Protein AF-A0A925NH47-F1 (afdb_monomer)

Mean predicted aligned error: 13.3 Å

Nearest PDB structures (foldseek):
  8csu-assembly1_7  TM=3.214E-01  e=3.464E+00  Homo sapiens

Structure (mmCIF, N/CA/C/O backbone):
data_AF-A0A925NH47-F1
#
_entry.id   AF-A0A925NH47-F1
#
loop_
_atom_site.group_PDB
_atom_site.id
_atom_site.type_symbol
_atom_site.label_atom_id
_atom_site.label_alt_id
_atom_site.label_comp_id
_atom_site.label_asym_id
_atom_site.label_entity_id
_atom_site.label_seq_id
_atom_site.pdbx_PDB_ins_code
_atom_site.Cartn_x
_atom_site.Cartn_y
_atom_site.Cartn_z
_atom_site.occupancy
_atom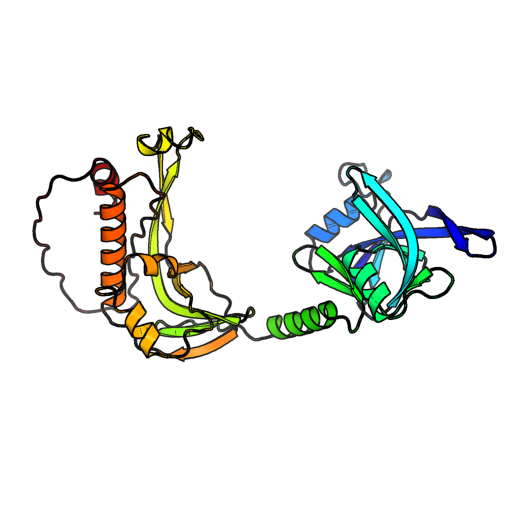_site.B_iso_or_equiv
_atom_site.auth_seq_id
_atom_site.auth_comp_id
_atom_site.auth_asym_id
_atom_site.auth_atom_id
_atom_site.pdbx_PDB_model_num
ATOM 1 N N . MET A 1 1 ? 0.292 -5.246 16.231 1.00 94.31 1 MET A N 1
ATOM 2 C CA . MET A 1 1 ? -0.019 -3.811 16.043 1.00 94.31 1 MET A CA 1
ATOM 3 C C . MET A 1 1 ? 0.341 -3.075 17.320 1.00 94.31 1 MET A C 1
ATOM 5 O O . MET A 1 1 ? 0.246 -3.682 18.380 1.00 94.31 1 MET A O 1
ATOM 9 N N . ILE A 1 2 ? 0.745 -1.808 17.240 1.00 97.00 2 ILE A N 1
ATOM 10 C CA . ILE A 1 2 ? 0.903 -0.953 18.428 1.00 97.00 2 ILE A CA 1
ATOM 11 C C . ILE A 1 2 ? -0.216 0.082 18.415 1.00 97.00 2 ILE A C 1
ATOM 13 O O . ILE A 1 2 ? -0.461 0.720 17.392 1.00 97.00 2 ILE A O 1
ATOM 17 N N . TYR A 1 3 ? -0.911 0.220 19.536 1.00 97.62 3 TYR A N 1
ATOM 18 C CA . TYR A 1 3 ? -1.895 1.267 19.778 1.00 97.62 3 TYR A CA 1
ATOM 19 C C . TYR A 1 3 ? -1.251 2.345 20.620 1.00 97.62 3 TYR A C 1
ATOM 21 O O . TYR A 1 3 ? -0.828 2.078 21.744 1.00 97.62 3 TYR A O 1
ATOM 29 N N . VAL A 1 4 ? -1.181 3.551 20.069 1.00 97.44 4 VAL A N 1
ATOM 30 C CA . VAL A 1 4 ? -0.749 4.734 20.805 1.00 97.44 4 VAL A CA 1
ATOM 31 C C . VAL A 1 4 ? -2.001 5.465 21.272 1.00 97.44 4 VAL A C 1
ATOM 33 O O . VAL A 1 4 ? -2.784 5.941 20.450 1.00 97.44 4 VAL A O 1
ATOM 36 N N . LEU A 1 5 ? -2.216 5.502 22.584 1.00 96.69 5 LEU A N 1
ATOM 37 C CA . LEU A 1 5 ? -3.403 6.082 23.202 1.00 96.69 5 LEU A CA 1
ATOM 38 C C . LEU A 1 5 ? -3.116 7.496 23.702 1.00 96.69 5 LEU A C 1
ATOM 40 O O . LEU A 1 5 ? -2.148 7.721 24.432 1.00 96.69 5 LEU A O 1
ATOM 44 N N . ASN A 1 6 ? -3.998 8.428 23.353 1.00 94.69 6 ASN A N 1
ATOM 45 C CA . ASN A 1 6 ? -4.061 9.742 23.983 1.00 94.69 6 ASN A CA 1
ATOM 46 C C . ASN A 1 6 ? -4.756 9.641 25.357 1.00 94.69 6 ASN A C 1
ATOM 48 O O . ASN A 1 6 ? -5.355 8.619 25.706 1.00 94.69 6 ASN A O 1
ATOM 52 N N . VAL A 1 7 ? -4.691 10.724 26.129 1.00 91.81 7 VAL A N 1
ATOM 53 C CA . VAL A 1 7 ? -5.413 10.906 27.389 1.00 91.81 7 VAL A CA 1
ATOM 54 C C . VAL A 1 7 ? -6.902 10.631 27.183 1.00 91.81 7 VAL A C 1
ATOM 56 O O . VAL A 1 7 ? -7.494 11.064 26.188 1.00 91.81 7 VAL A O 1
ATOM 59 N N . ALA A 1 8 ? -7.486 9.910 28.140 1.00 94.12 8 ALA A N 1
ATOM 60 C CA . ALA A 1 8 ? -8.903 9.586 28.148 1.00 94.12 8 ALA A CA 1
ATOM 61 C C . ALA A 1 8 ? -9.762 10.856 28.107 1.00 94.12 8 ALA A C 1
ATOM 63 O O . ALA A 1 8 ? -9.415 11.876 28.709 1.00 94.12 8 ALA A O 1
ATOM 64 N N . ARG A 1 9 ? -10.895 10.794 27.412 1.00 93.69 9 ARG A N 1
ATOM 65 C CA . ARG A 1 9 ? -11.861 11.895 27.330 1.00 93.69 9 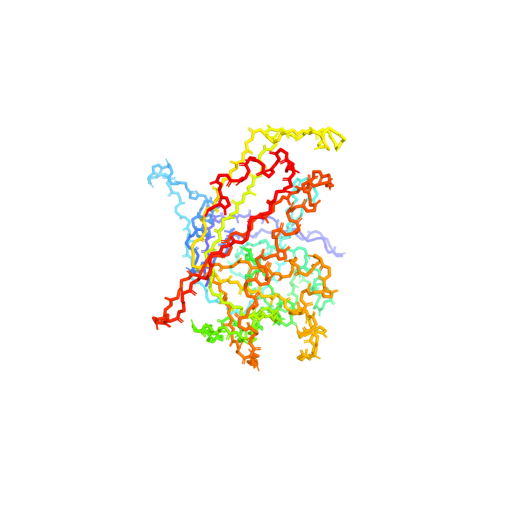ARG A CA 1
ATOM 66 C C . ARG A 1 9 ? -13.264 11.351 27.494 1.00 93.69 9 ARG A C 1
ATOM 68 O O . ARG A 1 9 ? -13.527 10.230 27.082 1.00 93.69 9 ARG A O 1
ATOM 75 N N . THR A 1 10 ? -14.158 12.161 28.038 1.00 94.00 10 THR A N 1
ATOM 76 C CA . THR A 1 10 ? -15.589 11.864 28.004 1.00 94.00 10 THR A CA 1
ATOM 77 C C . THR A 1 10 ? -16.193 12.541 26.785 1.00 94.00 10 THR A C 1
ATOM 79 O O . THR A 1 10 ? -15.938 13.725 26.554 1.00 94.00 10 THR A O 1
ATOM 82 N N . ILE A 1 11 ? -16.962 11.796 26.000 1.00 91.12 11 ILE A N 1
ATOM 83 C CA . ILE A 1 11 ? -17.749 12.332 24.889 1.00 91.12 11 ILE A CA 1
ATOM 84 C C . ILE A 1 11 ? -19.230 12.064 25.119 1.00 91.12 11 ILE A C 1
ATOM 86 O O . ILE A 1 11 ? -19.596 11.085 25.770 1.00 91.12 11 ILE A O 1
ATOM 90 N N . ASN A 1 12 ? -20.059 12.925 24.536 1.00 89.25 12 ASN A N 1
ATOM 91 C CA . ASN A 1 12 ? -21.479 12.667 24.376 1.00 89.25 12 ASN A CA 1
ATOM 92 C C . ASN A 1 12 ? -21.668 11.949 23.046 1.00 89.25 12 ASN A C 1
ATOM 94 O O . ASN A 1 12 ? -21.345 12.499 21.990 1.00 89.25 12 ASN A O 1
ATOM 98 N N . VAL A 1 13 ? -22.157 10.717 23.106 1.00 84.75 13 VAL A N 1
ATOM 99 C CA . VAL A 1 13 ? -22.612 9.989 21.928 1.00 84.75 13 VAL A CA 1
ATOM 100 C C . VAL A 1 13 ? -24.111 10.205 21.827 1.00 84.75 13 VAL A C 1
ATOM 102 O O . VAL A 1 13 ? -24.857 9.836 22.734 1.00 84.75 13 VAL A O 1
ATOM 105 N N . GLU A 1 14 ? -24.526 10.832 20.734 1.00 80.75 14 GLU A N 1
ATOM 106 C CA . GLU A 1 14 ? -25.922 11.142 20.451 1.00 80.75 14 GLU A CA 1
ATOM 107 C C . GLU A 1 14 ? -26.416 10.239 19.323 1.00 80.75 14 GLU A C 1
ATOM 109 O O . GLU A 1 14 ? -25.796 10.155 18.259 1.00 80.75 14 GLU A O 1
ATOM 114 N N . TRP A 1 15 ? -27.531 9.557 19.572 1.00 72.19 15 TRP A N 1
ATOM 115 C CA . TRP A 1 15 ? -28.241 8.764 18.578 1.00 72.19 15 TRP A CA 1
ATOM 116 C C . TRP A 1 15 ? -29.654 9.299 18.435 1.00 72.19 15 TRP A C 1
ATOM 118 O O . TRP A 1 15 ? -30.432 9.237 19.383 1.00 72.19 15 TRP A O 1
ATOM 128 N N . GLU A 1 16 ? -29.973 9.804 17.247 1.00 64.38 16 GLU A N 1
ATOM 129 C CA . GLU A 1 16 ? -31.357 10.020 16.840 1.00 64.38 16 GLU A CA 1
ATOM 130 C C . GLU A 1 16 ? -31.922 8.670 16.397 1.00 64.38 16 GLU A C 1
ATOM 132 O O . GLU A 1 16 ? -31.577 8.155 15.328 1.00 64.38 16 GLU A O 1
ATOM 137 N N . ASP A 1 17 ? -32.750 8.063 17.242 1.00 64.06 17 ASP A N 1
ATOM 138 C CA . ASP A 1 17 ? -33.588 6.939 16.846 1.00 64.06 17 ASP A CA 1
ATOM 139 C C . ASP A 1 17 ? -35.055 7.379 16.707 1.00 64.06 17 ASP A C 1
ATOM 141 O O . ASP A 1 17 ? -35.403 8.548 16.867 1.00 64.06 17 ASP A O 1
ATOM 145 N N . LEU A 1 18 ? -35.930 6.443 16.328 1.00 52.78 18 LEU A N 1
ATOM 146 C CA . LEU A 1 18 ? -37.359 6.725 16.147 1.00 52.78 18 LEU A CA 1
ATOM 147 C C . LEU A 1 18 ? -38.071 7.104 17.463 1.00 52.78 18 LEU A C 1
ATOM 149 O O . LEU A 1 18 ? -39.209 7.566 17.409 1.00 52.78 18 LEU A O 1
ATOM 153 N N . GLU A 1 19 ? -37.437 6.893 18.620 1.00 61.53 19 GLU A N 1
ATOM 154 C CA . GLU A 1 19 ? -38.017 7.064 19.957 1.00 61.53 19 GLU A CA 1
ATOM 155 C C . GLU A 1 19 ? -37.444 8.286 20.706 1.00 61.53 19 GLU A C 1
ATOM 157 O O . GLU A 1 19 ? -38.036 8.724 21.695 1.00 61.53 19 GLU A O 1
ATOM 162 N N . GLY A 1 20 ? -36.351 8.892 20.226 1.00 65.06 20 GLY A N 1
ATOM 163 C CA . GLY A 1 20 ? -35.810 10.151 20.737 1.00 65.06 20 GLY A CA 1
ATOM 164 C C . GLY A 1 20 ? -34.308 10.326 20.499 1.00 65.06 20 GLY A C 1
ATOM 165 O O . GLY A 1 20 ? -33.688 9.623 19.707 1.00 65.06 20 GLY A O 1
ATOM 166 N N . ILE A 1 21 ? -33.714 11.298 21.200 1.00 70.69 21 ILE A N 1
ATOM 167 C CA . ILE A 1 21 ? -32.258 11.496 21.231 1.00 70.69 21 ILE A CA 1
ATOM 168 C C . ILE A 1 21 ? -31.715 10.808 22.480 1.00 70.69 21 ILE A C 1
ATOM 170 O O . ILE A 1 21 ? -31.882 11.309 23.596 1.00 70.69 21 ILE A O 1
ATOM 174 N N . ALA A 1 22 ? -31.055 9.665 22.306 1.00 69.25 22 ALA A N 1
ATOM 175 C CA . ALA A 1 22 ? -30.305 9.037 23.384 1.00 69.25 22 ALA A CA 1
ATOM 176 C C . ALA A 1 22 ? -28.931 9.711 23.496 1.00 69.25 22 ALA A C 1
ATOM 178 O O . ALA A 1 22 ? -28.122 9.622 22.573 1.00 69.25 22 ALA A O 1
ATOM 179 N N . VAL A 1 23 ? -28.668 10.374 24.628 1.00 77.75 23 VAL A N 1
ATOM 180 C CA . VAL A 1 23 ? -27.360 10.968 24.947 1.00 77.75 23 VAL A CA 1
ATOM 181 C C . VAL A 1 23 ? -26.651 10.081 25.963 1.00 77.75 23 VAL A C 1
ATOM 183 O O . VAL A 1 23 ? -27.106 9.938 27.100 1.00 77.75 23 VAL A O 1
ATOM 186 N N . MET A 1 24 ? -25.528 9.486 25.568 1.00 82.81 24 MET A N 1
ATOM 187 C CA . MET A 1 24 ? -24.700 8.655 26.443 1.00 82.81 24 MET A CA 1
ATOM 188 C C . MET A 1 24 ? -23.343 9.317 26.679 1.00 82.81 24 MET A C 1
ATOM 190 O O . MET A 1 24 ? -22.664 9.710 25.734 1.00 82.81 24 MET A O 1
ATOM 194 N N . ASN A 1 25 ? -22.947 9.427 27.950 1.00 90.38 25 ASN A N 1
ATOM 195 C CA . ASN A 1 25 ? -21.595 9.834 28.324 1.00 90.38 25 ASN A CA 1
ATOM 196 C C . ASN A 1 25 ? -20.680 8.617 28.277 1.00 90.38 25 ASN A C 1
ATOM 198 O O . ASN A 1 25 ? -20.890 7.655 29.019 1.00 90.38 25 ASN A O 1
ATOM 202 N N . GLU A 1 26 ? -19.642 8.679 27.457 1.00 91.75 26 GLU A N 1
ATOM 203 C CA . GLU A 1 26 ? -18.721 7.564 27.287 1.00 91.75 26 GLU A CA 1
ATOM 204 C C . GLU A 1 26 ? -17.275 8.005 27.422 1.00 91.75 26 GLU A C 1
ATOM 206 O O . GLU A 1 26 ? -16.865 9.033 26.879 1.00 91.75 26 GLU A O 1
ATOM 211 N N . VAL A 1 27 ? -16.490 7.203 28.140 1.00 95.31 27 VAL A N 1
ATOM 212 C CA . VAL A 1 27 ? -15.048 7.405 28.250 1.00 95.31 27 VAL A CA 1
ATOM 213 C C . VAL A 1 27 ? -14.377 6.752 27.052 1.00 95.31 27 VAL A C 1
ATOM 215 O O . VAL A 1 27 ? -14.487 5.546 26.839 1.00 95.31 27 VAL A O 1
ATOM 218 N N . ILE A 1 28 ? -13.650 7.558 26.293 1.00 95.38 28 ILE A N 1
ATOM 219 C CA . ILE A 1 28 ? -12.915 7.141 25.109 1.00 95.38 28 ILE A CA 1
ATOM 220 C C . ILE A 1 28 ? -11.414 7.350 25.277 1.00 95.38 28 ILE A C 1
ATOM 222 O O . ILE A 1 28 ? -10.952 8.267 25.960 1.00 95.38 28 ILE A O 1
ATOM 226 N N . PHE A 1 29 ? -10.652 6.540 24.555 1.00 96.44 29 PHE A N 1
ATOM 227 C CA . PHE A 1 29 ? -9.210 6.660 24.404 1.00 96.44 29 PHE A CA 1
ATOM 228 C C . PHE A 1 29 ? -8.905 6.874 22.918 1.00 96.44 29 PHE A C 1
ATOM 230 O O . PHE A 1 29 ? -8.896 5.897 22.160 1.00 96.44 29 PHE A O 1
ATOM 237 N N . PRO A 1 30 ? -8.676 8.126 22.465 1.00 96.31 30 PRO A N 1
ATOM 238 C CA . PRO A 1 30 ? -8.244 8.383 21.095 1.00 96.31 30 PRO A CA 1
ATOM 239 C C . PRO A 1 30 ? -7.016 7.535 20.770 1.00 96.31 30 PRO A C 1
ATOM 241 O O . PRO A 1 30 ? -6.010 7.604 21.479 1.00 96.31 30 PRO A O 1
ATOM 244 N N . CYS A 1 31 ? -7.123 6.704 19.737 1.00 97.06 31 CYS A N 1
ATOM 245 C CA . CYS A 1 31 ? -6.165 5.645 19.471 1.00 97.06 31 CYS A CA 1
ATOM 246 C C . CYS A 1 31 ? -5.600 5.746 18.054 1.00 97.06 31 CYS A C 1
ATOM 248 O O . CYS A 1 31 ? -6.335 5.766 17.066 1.00 97.06 31 CYS A O 1
ATOM 250 N N . PHE A 1 32 ? -4.272 5.722 17.960 1.00 96.50 32 PHE A N 1
ATOM 251 C CA . PHE A 1 32 ? -3.531 5.776 16.704 1.00 96.50 32 PHE A CA 1
ATOM 252 C C . PHE A 1 32 ? -2.842 4.423 16.461 1.00 96.50 32 PHE A C 1
ATOM 254 O O . PHE A 1 32 ? -1.820 4.127 17.088 1.00 96.50 32 PHE A O 1
ATOM 261 N N . PRO A 1 33 ? -3.414 3.556 15.607 1.00 96.75 33 PRO A N 1
ATOM 262 C CA . PRO A 1 33 ? -2.863 2.238 15.326 1.00 96.75 33 PRO A CA 1
ATOM 263 C C . PRO A 1 33 ? -1.685 2.344 14.356 1.00 96.75 33 PRO A C 1
ATOM 265 O O . PRO A 1 33 ? -1.801 2.924 13.275 1.00 96.75 33 PRO A O 1
ATOM 268 N N . VAL A 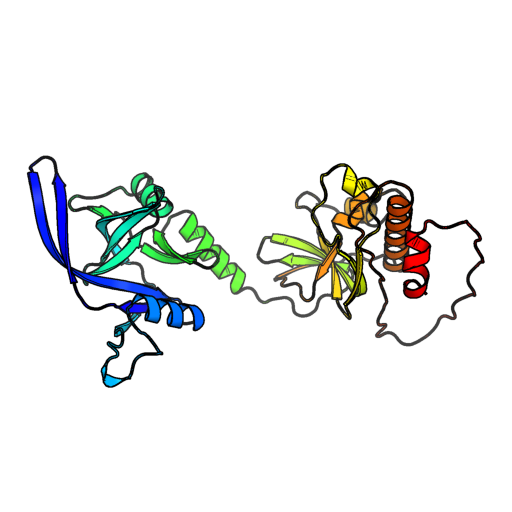1 34 ? -0.564 1.720 14.710 1.00 96.50 34 VAL A N 1
ATOM 269 C CA . VAL A 1 34 ? 0.638 1.671 13.873 1.00 96.50 34 VAL A CA 1
ATOM 270 C C . VAL A 1 34 ? 1.163 0.250 13.705 1.00 96.50 34 VAL A C 1
ATOM 272 O O . VAL A 1 34 ? 0.969 -0.636 14.547 1.00 96.50 34 VAL A O 1
ATOM 275 N N . ASP A 1 35 ? 1.827 0.029 12.575 1.00 93.94 35 ASP A N 1
ATOM 276 C CA . ASP A 1 35 ? 2.552 -1.204 12.303 1.00 93.94 35 ASP A CA 1
ATOM 277 C C . ASP A 1 35 ? 3.811 -1.237 13.177 1.00 93.94 35 ASP A C 1
ATOM 279 O O . ASP A 1 35 ? 4.613 -0.302 13.156 1.00 93.94 35 ASP A O 1
ATOM 283 N N . LYS A 1 36 ? 3.998 -2.329 13.926 1.00 92.81 36 LYS A N 1
ATOM 284 C CA . LYS A 1 36 ? 5.151 -2.521 14.819 1.00 92.81 36 LYS A CA 1
ATOM 285 C C . LYS A 1 36 ? 6.477 -2.483 14.051 1.00 92.81 36 LYS A C 1
ATOM 287 O O . LYS A 1 36 ? 7.495 -2.103 14.616 1.00 92.81 36 LYS A O 1
ATOM 292 N N . ALA A 1 37 ? 6.461 -2.839 12.767 1.00 90.44 37 ALA A N 1
ATOM 293 C CA . ALA A 1 37 ? 7.639 -2.811 11.906 1.00 90.44 37 ALA A CA 1
ATOM 294 C C . ALA A 1 37 ? 7.955 -1.418 11.319 1.00 90.44 37 ALA A C 1
ATOM 296 O O . ALA A 1 37 ? 8.877 -1.305 10.514 1.00 90.44 37 ALA A O 1
ATOM 297 N N . SER A 1 38 ? 7.203 -0.362 11.669 1.00 91.50 38 SER A N 1
ATOM 298 C CA . SER A 1 38 ? 7.376 0.988 11.109 1.00 91.50 38 SER A CA 1
ATOM 299 C C . SER A 1 38 ? 7.671 2.038 12.195 1.00 91.50 38 SER A C 1
ATOM 301 O O . SER A 1 38 ? 6.744 2.683 12.690 1.00 91.50 38 SER A O 1
ATOM 303 N N . PRO A 1 39 ? 8.957 2.261 12.537 1.00 92.44 39 PRO A N 1
ATOM 304 C CA . PRO A 1 39 ? 9.364 3.242 13.548 1.00 92.44 39 PRO A CA 1
ATOM 305 C C . PRO A 1 39 ? 8.903 4.677 13.247 1.00 92.44 39 PRO A C 1
ATOM 307 O O . PRO A 1 39 ? 8.429 5.370 14.138 1.00 92.44 39 PRO A O 1
ATOM 310 N N . GLU A 1 40 ? 8.960 5.101 11.982 1.00 92.00 40 GLU A N 1
ATOM 311 C CA . GLU A 1 40 ? 8.526 6.442 11.549 1.00 92.00 40 GLU A CA 1
ATOM 312 C C . GLU A 1 40 ? 7.025 6.680 11.794 1.00 92.00 40 GLU A C 1
ATOM 314 O O . GLU A 1 40 ? 6.600 7.756 12.226 1.00 92.00 40 GLU A O 1
ATOM 319 N N . SER A 1 41 ? 6.204 5.646 11.565 1.00 92.38 41 SER A N 1
ATOM 320 C CA . SER A 1 41 ? 4.766 5.713 11.847 1.00 92.38 41 SER A CA 1
ATOM 321 C C . SER A 1 41 ? 4.512 5.833 13.348 1.00 92.38 41 SER A C 1
ATOM 323 O O . SER A 1 41 ? 3.608 6.559 13.759 1.00 92.38 41 SER A O 1
ATOM 325 N N . LEU A 1 42 ? 5.314 5.144 14.166 1.00 94.75 42 LEU A N 1
ATOM 326 C CA . LEU A 1 42 ? 5.223 5.209 15.622 1.00 94.75 42 LEU A CA 1
ATOM 327 C C . LEU A 1 42 ? 5.576 6.606 16.151 1.00 94.75 42 LEU A C 1
ATOM 329 O O . LEU A 1 42 ? 4.825 7.128 16.971 1.00 94.75 42 LEU A O 1
ATOM 333 N N . GLU A 1 43 ? 6.646 7.239 15.656 1.00 92.62 43 GLU A N 1
ATOM 334 C CA . GLU A 1 43 ? 6.996 8.623 16.029 1.00 92.62 43 GLU A CA 1
ATOM 335 C C . GLU A 1 43 ? 5.849 9.590 15.700 1.00 92.62 43 GLU A C 1
ATOM 337 O O . GLU A 1 43 ? 5.436 10.392 16.540 1.00 92.62 43 GLU A O 1
ATOM 342 N N . THR A 1 44 ? 5.264 9.453 14.508 1.00 93.25 44 THR A N 1
ATOM 343 C CA . THR A 1 44 ? 4.127 10.280 14.079 1.00 93.25 44 THR A CA 1
ATOM 344 C C . THR A 1 44 ? 2.904 10.085 14.986 1.00 93.25 44 THR A C 1
ATOM 346 O O . THR A 1 44 ? 2.277 11.057 15.411 1.00 93.25 44 THR A O 1
ATOM 349 N N . ALA A 1 45 ? 2.574 8.835 15.324 1.00 94.56 45 ALA A N 1
ATOM 350 C CA . ALA A 1 45 ? 1.446 8.513 16.196 1.00 94.56 45 ALA A CA 1
ATOM 351 C C . ALA A 1 45 ? 1.643 9.005 17.636 1.00 94.56 45 ALA A C 1
ATOM 353 O O . ALA A 1 45 ? 0.683 9.459 18.258 1.00 94.56 45 ALA A O 1
ATOM 354 N N . LEU A 1 46 ? 2.877 8.969 18.152 1.00 94.56 46 LEU A N 1
ATOM 355 C CA . LEU A 1 46 ? 3.223 9.596 19.429 1.00 94.56 46 LEU A CA 1
ATOM 356 C C . LEU A 1 46 ? 2.939 11.100 19.380 1.00 94.56 46 LEU A C 1
ATOM 358 O O . LEU A 1 46 ? 2.267 11.612 20.277 1.00 94.56 46 LEU A O 1
ATOM 362 N N . GLY A 1 47 ? 3.355 11.775 18.304 1.00 91.81 47 GLY A N 1
ATOM 363 C CA . GLY A 1 47 ? 3.047 13.186 18.062 1.00 91.81 47 GLY A CA 1
ATOM 364 C C . GLY A 1 47 ? 1.547 13.492 18.124 1.00 91.81 47 GLY A C 1
ATOM 365 O O . GLY A 1 47 ? 1.116 14.379 18.860 1.00 91.81 47 GLY A O 1
ATOM 366 N N . TRP A 1 48 ? 0.722 12.712 17.419 1.00 91.50 48 TRP A N 1
ATOM 367 C CA . TRP A 1 48 ? -0.741 12.872 17.446 1.00 91.50 48 TRP A CA 1
ATOM 368 C C . TRP A 1 48 ? -1.376 12.572 18.807 1.00 91.50 48 TRP A C 1
ATOM 370 O O . TRP A 1 48 ? -2.395 13.167 19.167 1.00 91.50 48 TRP A O 1
ATOM 380 N N . ALA A 1 49 ? -0.773 11.678 19.588 1.00 92.56 49 ALA A N 1
ATOM 381 C CA . ALA A 1 49 ? -1.212 11.378 20.944 1.00 92.56 49 ALA A CA 1
ATOM 382 C C . ALA A 1 49 ? -0.763 12.420 21.985 1.00 92.56 49 ALA A C 1
ATOM 384 O O . ALA A 1 49 ? -1.079 12.265 23.163 1.00 92.56 49 ALA A O 1
ATOM 385 N N . GLY A 1 50 ? -0.091 13.496 21.560 1.00 86.44 50 GLY A N 1
ATOM 386 C CA . GLY A 1 50 ? 0.310 14.614 22.415 1.00 86.44 50 GLY A CA 1
ATOM 387 C C . GLY A 1 50 ? 1.749 14.541 22.925 1.00 86.44 50 GLY A C 1
ATOM 388 O O . GLY A 1 50 ? 2.139 15.379 23.737 1.00 86.44 50 GLY A O 1
ATOM 389 N N . TYR A 1 51 ? 2.553 13.583 22.454 1.00 85.88 51 TYR A N 1
ATOM 390 C CA . TYR A 1 51 ? 3.986 13.574 22.730 1.00 85.88 51 TYR A CA 1
ATOM 391 C C . TYR A 1 51 ? 4.681 14.689 21.947 1.00 85.88 51 TYR A C 1
ATOM 393 O O . TYR A 1 51 ? 4.569 14.764 20.725 1.00 85.88 51 TYR A O 1
ATOM 401 N N . ASN A 1 52 ? 5.450 15.524 22.641 1.00 81.19 52 ASN A N 1
ATOM 402 C CA . ASN A 1 52 ? 6.311 16.513 22.012 1.00 81.19 52 ASN A CA 1
ATOM 403 C C . ASN A 1 52 ? 7.736 16.360 22.550 1.00 81.19 52 ASN A C 1
ATOM 405 O O . ASN A 1 52 ? 7.987 16.612 23.730 1.00 81.19 52 ASN A O 1
ATOM 409 N N . LYS A 1 53 ? 8.657 15.951 21.669 1.00 79.31 53 LYS A N 1
ATOM 410 C CA . LYS A 1 53 ? 10.073 15.729 21.993 1.00 79.31 53 LYS A CA 1
ATOM 411 C C . LYS A 1 53 ? 10.814 17.002 22.408 1.00 79.31 53 LYS A C 1
ATOM 413 O O . LYS A 1 53 ? 11.823 16.900 23.097 1.00 79.31 53 LYS A O 1
ATOM 418 N N . ASP A 1 54 ? 10.287 18.170 22.045 1.00 84.50 54 ASP A N 1
ATOM 419 C CA . ASP A 1 54 ? 10.890 19.469 22.349 1.00 84.50 54 ASP A CA 1
ATOM 420 C C . ASP A 1 54 ? 10.483 20.000 23.738 1.00 84.50 54 ASP A C 1
ATOM 422 O O . ASP A 1 54 ? 11.041 20.986 24.218 1.00 84.50 54 ASP A O 1
ATOM 426 N N . LEU A 1 55 ? 9.513 19.360 24.409 1.00 79.88 55 LEU A N 1
ATOM 427 C CA . LEU A 1 55 ? 9.116 19.727 25.770 1.00 79.88 55 LEU A CA 1
ATOM 428 C C . LEU A 1 55 ? 10.013 19.051 26.821 1.00 79.88 55 LEU A C 1
ATOM 430 O O . LEU A 1 55 ? 10.398 17.895 26.636 1.00 79.88 55 LEU A O 1
ATOM 434 N N . PRO A 1 56 ? 10.282 19.710 27.967 1.00 79.25 56 PRO A N 1
ATOM 435 C CA . PRO A 1 56 ? 10.960 19.085 29.100 1.00 79.25 56 PRO A CA 1
ATOM 436 C C . PRO A 1 56 ? 10.255 17.799 29.538 1.00 79.25 56 PRO A C 1
ATOM 438 O O . PRO A 1 56 ? 9.026 17.752 29.590 1.00 79.25 56 PRO A O 1
ATOM 441 N N . GLN A 1 57 ? 11.023 16.774 29.914 1.00 74.56 57 GLN A N 1
ATOM 442 C CA . GLN A 1 57 ? 10.492 15.452 30.276 1.00 74.56 57 GLN A CA 1
ATOM 443 C C . GLN A 1 57 ? 9.473 15.504 31.430 1.00 74.56 57 GLN A C 1
ATOM 445 O O . GLN A 1 57 ? 8.522 14.732 31.446 1.00 74.56 57 GLN A O 1
ATOM 450 N N . SER A 1 58 ? 9.619 16.458 32.354 1.00 73.75 58 SER A N 1
ATOM 451 C CA . SER A 1 58 ? 8.675 16.710 33.454 1.00 73.75 58 SER A CA 1
ATOM 452 C C . SER A 1 58 ? 7.299 17.220 33.005 1.00 73.75 58 SER A C 1
ATOM 454 O O . SER A 1 58 ? 6.348 17.145 33.777 1.00 73.75 58 SER A O 1
ATOM 456 N N . SER A 1 59 ? 7.187 17.724 31.775 1.00 71.56 59 SER A N 1
ATOM 457 C CA . SER A 1 59 ? 5.951 18.242 31.174 1.00 71.56 59 SER A CA 1
ATOM 458 C C . SER A 1 59 ? 5.390 17.316 30.089 1.00 71.56 59 SER A C 1
ATOM 460 O O . SER A 1 59 ? 4.372 17.635 29.473 1.00 71.56 59 SER A O 1
ATOM 462 N N . GLN A 1 60 ? 6.051 16.185 29.815 1.00 71.81 60 GLN A N 1
ATOM 463 C CA . GLN A 1 60 ? 5.615 15.232 28.801 1.00 71.81 60 GLN A CA 1
ATOM 464 C C . GLN A 1 60 ? 4.560 14.283 29.380 1.00 71.81 60 GLN A C 1
ATOM 466 O O . GLN A 1 60 ? 4.861 13.421 30.203 1.00 71.81 60 GLN A O 1
ATOM 471 N N . ASN A 1 61 ? 3.328 14.374 28.878 1.00 76.38 61 ASN A N 1
ATOM 472 C CA . ASN A 1 61 ? 2.377 13.272 28.999 1.00 76.38 61 ASN A CA 1
ATOM 473 C C . ASN A 1 61 ? 2.767 12.197 27.985 1.00 76.38 61 ASN A C 1
ATOM 475 O O . ASN A 1 61 ? 2.464 12.323 26.800 1.00 76.38 61 ASN A O 1
ATOM 479 N N . LEU A 1 62 ? 3.474 11.161 28.442 1.00 84.81 62 LEU A N 1
ATOM 480 C CA . LEU A 1 62 ? 3.859 10.036 27.594 1.00 84.81 62 LEU A CA 1
ATOM 481 C C . LEU A 1 62 ? 2.608 9.235 27.196 1.00 84.81 62 LEU A C 1
ATOM 483 O O . LEU A 1 62 ? 1.948 8.670 28.075 1.00 84.81 62 LEU A O 1
ATOM 487 N N . PRO A 1 63 ? 2.274 9.153 25.895 1.00 92.69 63 PRO A N 1
ATOM 488 C CA . PRO A 1 63 ? 1.150 8.354 25.433 1.00 92.69 63 PRO A CA 1
ATOM 489 C C . PRO A 1 63 ? 1.303 6.890 25.840 1.00 92.69 63 PRO A C 1
ATOM 491 O O . PRO A 1 63 ? 2.387 6.307 25.726 1.00 92.69 63 PRO A O 1
ATOM 494 N N . LYS A 1 64 ? 0.206 6.263 26.273 1.00 95.00 64 LYS A N 1
ATOM 495 C CA . LYS A 1 64 ? 0.217 4.837 26.610 1.00 95.00 64 LYS A CA 1
ATOM 496 C C . LYS A 1 64 ? 0.316 4.023 25.323 1.00 95.00 64 LYS A C 1
ATOM 498 O O . LYS A 1 64 ? -0.509 4.178 24.428 1.00 95.00 64 LYS A O 1
ATOM 503 N N . GLN A 1 65 ? 1.298 3.131 25.252 1.00 96.56 65 GLN A N 1
ATOM 504 C CA . GLN A 1 65 ? 1.460 2.200 24.138 1.00 96.56 65 GLN A CA 1
ATOM 505 C C . GLN A 1 65 ? 0.973 0.812 24.549 1.00 96.56 65 GLN A C 1
ATOM 507 O O . GLN A 1 65 ? 1.366 0.299 25.596 1.00 96.56 65 GLN A O 1
ATOM 512 N N . ILE A 1 66 ? 0.113 0.206 23.734 1.00 96.88 66 ILE A N 1
ATOM 513 C CA . ILE A 1 66 ? -0.395 -1.151 23.949 1.00 96.88 66 ILE A CA 1
ATOM 514 C C . ILE A 1 66 ? -0.085 -1.980 22.710 1.00 96.88 66 ILE A C 1
ATOM 516 O O . ILE A 1 66 ? -0.478 -1.626 21.599 1.00 96.88 66 ILE A O 1
ATOM 520 N N . GLU A 1 67 ? 0.611 -3.098 22.892 1.00 96.69 67 GLU A N 1
ATOM 521 C CA . GLU A 1 67 ? 0.737 -4.084 21.827 1.00 96.69 67 GLU A CA 1
ATOM 522 C C . GLU A 1 67 ? -0.538 -4.927 21.762 1.00 96.69 67 GLU A C 1
ATOM 524 O O . GLU A 1 67 ? -0.971 -5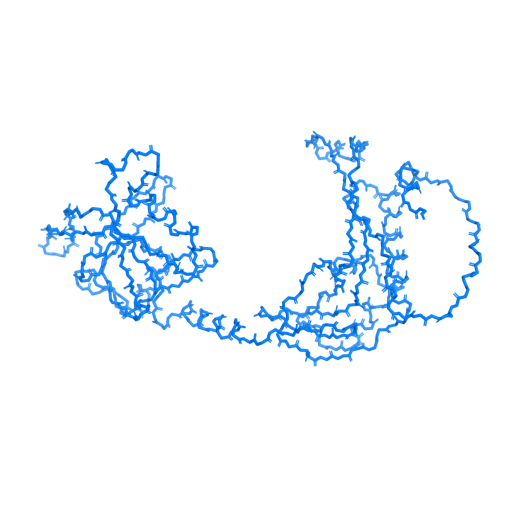.506 22.756 1.00 96.69 67 GLU A O 1
ATOM 529 N N . ARG A 1 68 ? -1.144 -4.986 20.575 1.00 94.75 68 ARG A N 1
ATOM 530 C CA . ARG A 1 68 ? -2.344 -5.778 20.301 1.00 94.75 68 ARG A CA 1
ATOM 531 C C . ARG A 1 68 ? -2.100 -6.687 19.102 1.00 94.75 68 ARG A C 1
ATOM 533 O O . ARG A 1 68 ? -1.578 -6.240 18.069 1.00 94.75 68 ARG A O 1
ATOM 540 N N . ALA A 1 69 ? -2.514 -7.945 19.212 1.00 95.62 69 ALA A N 1
ATOM 541 C CA . ALA A 1 69 ? -2.636 -8.826 18.057 1.00 95.62 69 ALA A CA 1
ATOM 542 C C . ALA A 1 69 ? -3.649 -8.250 17.048 1.00 95.62 69 ALA A C 1
ATOM 544 O O . ALA A 1 69 ? -4.550 -7.494 17.413 1.00 95.62 69 ALA A O 1
ATOM 545 N N . ASN A 1 70 ? -3.478 -8.552 15.760 1.00 96.06 70 ASN A N 1
ATOM 546 C CA . ASN A 1 70 ? -4.385 -8.068 14.712 1.00 96.06 70 ASN A CA 1
ATOM 547 C C . ASN A 1 70 ? -5.548 -9.042 14.468 1.00 96.06 70 ASN A C 1
ATOM 549 O O . ASN A 1 70 ? -5.921 -9.288 13.321 1.00 96.06 70 ASN A O 1
ATOM 553 N N . ASP A 1 71 ? -6.065 -9.629 15.545 1.00 96.88 71 ASP A N 1
ATOM 554 C CA . ASP A 1 71 ? -7.183 -10.563 15.481 1.00 96.88 71 ASP A CA 1
ATOM 555 C C . ASP A 1 71 ? -8.491 -9.805 15.209 1.00 96.88 71 ASP A C 1
ATOM 557 O O . ASP A 1 71 ? -8.609 -8.642 15.610 1.00 96.88 71 ASP A O 1
ATOM 561 N N . PRO A 1 72 ? -9.472 -10.421 14.523 1.00 97.88 72 PRO A N 1
ATOM 562 C CA . PRO A 1 72 ? -10.743 -9.775 14.215 1.00 97.88 72 PRO A CA 1
ATOM 563 C C . PRO A 1 72 ? -11.464 -9.236 15.455 1.00 97.88 72 PRO A C 1
ATOM 565 O O . PRO A 1 72 ? -11.591 -9.932 16.459 1.00 97.88 72 PRO A O 1
ATOM 568 N N . PHE A 1 73 ? -11.999 -8.017 15.365 1.00 97.62 73 PHE A N 1
ATOM 569 C CA . PHE A 1 73 ? -12.751 -7.382 16.451 1.00 97.62 73 PHE A CA 1
ATOM 570 C C . PHE A 1 73 ? -13.981 -6.620 15.955 1.00 97.62 73 PHE A C 1
ATOM 572 O O . PHE A 1 73 ? -14.090 -6.296 14.773 1.00 97.62 73 PHE A O 1
ATOM 579 N N . GLN A 1 74 ? -14.926 -6.352 16.854 1.00 97.31 74 GLN A N 1
ATOM 580 C CA . GLN A 1 74 ? -16.138 -5.590 16.550 1.00 97.31 74 GLN A CA 1
ATOM 581 C C . GLN A 1 74 ? -15.948 -4.104 16.856 1.00 97.31 74 GLN A C 1
ATOM 583 O O . GLN A 1 74 ? -15.151 -3.727 17.716 1.00 97.31 74 GLN A O 1
ATOM 588 N N . ILE A 1 75 ? -16.694 -3.269 16.139 1.00 97.19 75 ILE A N 1
ATOM 589 C CA . ILE A 1 75 ? -16.718 -1.820 16.326 1.00 97.19 75 ILE A CA 1
ATOM 590 C C . ILE A 1 75 ? -18.155 -1.312 16.241 1.00 97.19 75 ILE A C 1
ATOM 592 O O . ILE A 1 75 ? -19.008 -1.915 15.581 1.00 97.19 75 ILE A O 1
ATOM 596 N N . ARG A 1 76 ? -18.404 -0.158 16.848 1.00 95.12 76 ARG A N 1
ATOM 597 C CA . ARG A 1 76 ? -19.613 0.630 16.604 1.00 95.12 76 ARG A CA 1
ATOM 598 C C . ARG A 1 76 ? -19.259 2.055 16.243 1.00 95.12 76 ARG A C 1
ATOM 600 O O . ARG A 1 76 ? -18.210 2.556 16.644 1.00 95.12 76 ARG A O 1
ATOM 607 N N . ILE A 1 77 ? -20.137 2.704 15.498 1.00 94.12 77 ILE A N 1
ATOM 608 C CA . ILE A 1 77 ? -20.055 4.141 15.259 1.00 94.12 77 ILE A CA 1
ATOM 609 C C . ILE A 1 77 ? -20.294 4.858 16.596 1.00 94.12 77 ILE A C 1
ATOM 611 O O . ILE A 1 77 ? -21.016 4.371 17.459 1.00 94.12 77 ILE A O 1
ATOM 615 N N . ALA A 1 78 ? -19.613 5.974 16.806 1.00 92.50 78 ALA A N 1
ATOM 616 C CA . ALA A 1 78 ? -19.735 6.804 18.004 1.00 92.50 78 ALA A CA 1
ATOM 617 C C . ALA A 1 78 ? -19.801 8.300 17.669 1.00 92.50 78 ALA A C 1
ATOM 619 O O . ALA A 1 78 ? -19.921 9.131 18.560 1.00 92.50 78 ALA A O 1
ATOM 620 N N . GLY A 1 79 ? -19.692 8.660 16.389 1.00 90.50 79 GLY A N 1
ATOM 621 C CA . GLY A 1 79 ? -19.857 10.035 15.948 1.00 90.50 79 GLY A CA 1
ATOM 622 C C . GLY A 1 79 ? -19.316 10.284 14.549 1.00 90.50 79 GLY A C 1
ATOM 623 O O . GLY A 1 79 ? -18.830 9.384 13.858 1.00 90.50 79 GLY A O 1
ATOM 624 N N . LEU A 1 80 ? -19.376 11.548 14.151 1.00 89.62 80 LEU A N 1
ATOM 625 C CA . LEU A 1 80 ? -18.848 12.050 12.895 1.00 89.62 80 LEU A CA 1
ATOM 626 C C . LEU A 1 80 ? -18.009 13.289 13.184 1.00 89.62 80 LEU A C 1
ATOM 628 O O . LEU A 1 80 ? -18.493 14.258 13.758 1.00 89.62 80 LEU A O 1
ATOM 632 N N . GLU A 1 81 ? -16.752 13.274 12.759 1.00 87.38 81 GLU A N 1
ATOM 633 C CA . GLU A 1 81 ? -15.901 14.456 12.799 1.00 87.38 81 GLU A CA 1
ATOM 634 C C . GLU A 1 81 ? -15.937 15.141 11.430 1.00 87.38 81 GLU A C 1
ATOM 636 O O . GLU A 1 81 ? -15.453 14.601 10.427 1.00 87.38 81 GLU A O 1
ATOM 641 N N . ALA A 1 82 ? -16.513 16.342 11.387 1.00 83.31 82 ALA A N 1
ATOM 642 C CA . ALA A 1 82 ? -16.446 17.204 10.218 1.00 83.31 82 ALA A CA 1
ATOM 643 C C . ALA A 1 82 ? -15.055 17.844 10.137 1.00 83.31 82 ALA A C 1
ATOM 645 O O . ALA A 1 82 ? -14.636 18.591 11.020 1.00 83.31 82 ALA A O 1
ATOM 646 N N . ARG A 1 83 ? -14.338 17.564 9.051 1.00 81.31 83 ARG A N 1
ATOM 647 C CA . ARG A 1 83 ? -13.070 18.208 8.712 1.00 81.31 83 ARG A CA 1
ATOM 648 C C . ARG A 1 83 ? -13.357 19.257 7.641 1.00 81.31 83 ARG A C 1
ATOM 650 O O . ARG A 1 83 ? -14.170 19.040 6.744 1.00 81.31 83 ARG A O 1
ATOM 657 N N . GLY A 1 84 ? -12.724 20.425 7.742 1.00 74.12 84 GLY A N 1
ATOM 658 C CA . GLY A 1 84 ? -12.926 21.508 6.774 1.00 74.12 84 GLY A CA 1
ATOM 659 C C . GLY A 1 84 ? -12.781 21.039 5.316 1.00 74.12 84 GLY A C 1
ATOM 660 O O . GLY A 1 84 ? -12.124 20.037 5.037 1.00 74.12 84 GLY A O 1
ATOM 661 N N . ARG A 1 85 ? -13.379 21.782 4.372 1.00 74.19 85 ARG A N 1
ATOM 662 C CA . ARG A 1 85 ? -13.406 21.457 2.925 1.00 74.19 85 ARG A CA 1
ATOM 663 C C . ARG A 1 85 ? -14.178 20.176 2.570 1.00 74.19 85 ARG A C 1
ATOM 665 O O . ARG A 1 85 ? -13.827 19.485 1.622 1.00 74.19 85 ARG A O 1
ATOM 672 N N . GLY A 1 86 ? -15.232 19.868 3.325 1.00 73.06 86 GLY A N 1
ATOM 673 C CA . GLY A 1 86 ? -16.115 18.731 3.043 1.00 73.06 86 GLY A CA 1
ATOM 674 C C . GLY A 1 86 ? -15.549 17.368 3.450 1.00 73.06 86 GLY A C 1
ATOM 675 O O . GLY A 1 86 ? -16.155 16.349 3.133 1.00 73.06 86 GLY A O 1
ATOM 676 N N . GLY A 1 87 ? -14.420 17.329 4.165 1.00 77.19 87 GLY A N 1
ATOM 677 C CA . GLY A 1 87 ? -13.879 16.089 4.709 1.00 77.19 87 GLY A CA 1
ATOM 678 C C . GLY A 1 87 ? -14.741 15.560 5.855 1.00 77.19 87 GLY A C 1
ATOM 679 O O . GLY A 1 87 ? -15.203 16.315 6.707 1.00 77.19 87 GLY A O 1
ATOM 680 N N . ARG A 1 88 ? -14.949 14.246 5.906 1.00 83.31 88 ARG A N 1
ATOM 681 C CA . ARG A 1 88 ? -15.689 13.580 6.983 1.00 83.31 88 ARG A CA 1
ATOM 682 C C . ARG A 1 88 ? -14.891 12.379 7.471 1.00 83.31 88 ARG A C 1
ATOM 684 O O . ARG A 1 88 ? -14.369 11.616 6.661 1.00 83.31 88 ARG A O 1
ATOM 691 N N . ALA A 1 89 ? -14.770 12.229 8.785 1.00 87.94 89 ALA A N 1
ATOM 692 C CA . ALA A 1 89 ? -14.198 11.040 9.403 1.00 87.94 89 ALA A CA 1
ATOM 693 C C . ALA A 1 89 ? -15.230 10.443 10.357 1.00 87.94 89 ALA A C 1
ATOM 695 O O . ALA A 1 89 ? -15.579 11.054 11.369 1.00 87.94 89 ALA A O 1
ATOM 696 N N . TYR A 1 90 ? -15.733 9.257 10.021 1.00 93.50 90 TYR A N 1
ATOM 697 C CA . TYR A 1 90 ? -16.627 8.532 10.911 1.00 93.50 90 TYR A CA 1
ATOM 698 C C . TYR A 1 90 ? -15.813 8.027 12.085 1.00 93.50 90 TYR A C 1
ATOM 700 O O . TYR A 1 90 ? -14.761 7.417 11.908 1.00 93.50 90 TYR A O 1
ATOM 708 N N . LYS A 1 91 ? -16.280 8.307 13.290 1.00 94.69 91 LYS A N 1
ATOM 709 C CA . LYS A 1 91 ? -15.609 7.890 14.504 1.00 94.69 91 LYS A CA 1
ATOM 710 C C . LYS A 1 91 ? -16.225 6.594 14.981 1.00 94.69 91 LYS A C 1
ATOM 712 O O . LYS A 1 91 ? -17.444 6.496 15.109 1.00 94.69 91 LYS A O 1
ATOM 717 N N . VAL A 1 92 ? -15.381 5.607 15.236 1.00 96.44 92 VAL A N 1
ATOM 718 C CA . VAL A 1 92 ? -15.798 4.294 15.726 1.00 96.44 92 VAL A CA 1
ATOM 719 C C . VAL A 1 92 ? -15.070 3.950 17.004 1.00 96.44 92 VAL A C 1
ATOM 721 O O . VAL A 1 92 ? -13.979 4.461 17.259 1.00 96.44 92 VAL A O 1
ATOM 724 N N . MET A 1 93 ? -15.656 3.055 17.786 1.00 96.12 93 MET A N 1
ATOM 725 C CA . MET A 1 93 ? -15.047 2.568 19.009 1.00 96.12 93 MET A CA 1
ATOM 726 C C . MET A 1 93 ? -15.175 1.064 19.198 1.00 96.12 93 MET A C 1
ATOM 728 O O . MET A 1 93 ? -16.098 0.439 18.669 1.00 96.12 93 MET A O 1
ATOM 732 N N . THR A 1 94 ? -14.234 0.507 19.958 1.00 96.94 94 THR A N 1
ATOM 733 C CA . THR A 1 94 ? -14.319 -0.856 20.495 1.00 96.94 94 THR A CA 1
ATOM 734 C C . THR A 1 94 ? -14.986 -0.858 21.870 1.00 96.94 94 THR A C 1
ATOM 736 O O . THR A 1 94 ? -15.222 0.196 22.461 1.00 96.94 94 THR A O 1
ATOM 739 N N . GLU A 1 95 ? -15.275 -2.049 22.392 1.00 94.19 95 GLU A N 1
ATOM 740 C CA . GLU A 1 95 ? -15.843 -2.245 23.732 1.00 94.19 95 GLU A CA 1
ATOM 741 C C . GLU A 1 95 ? -14.930 -1.700 24.844 1.00 94.19 95 GLU A C 1
ATOM 743 O O . GLU A 1 95 ? -15.408 -1.179 25.845 1.00 94.19 95 GLU A O 1
ATOM 748 N N . GLU A 1 96 ? -13.612 -1.719 24.634 1.00 95.44 96 GLU A N 1
ATOM 749 C CA . GLU A 1 96 ? -12.627 -1.172 25.574 1.00 95.44 96 GLU A CA 1
ATOM 750 C C . GLU A 1 96 ? -12.524 0.366 25.530 1.00 95.44 96 GLU A C 1
ATOM 752 O O . GLU A 1 96 ? -11.703 0.954 26.236 1.00 95.44 96 GLU A O 1
ATOM 757 N N . GLY A 1 97 ? -13.316 1.032 24.683 1.00 95.94 97 GLY A N 1
ATOM 758 C CA . GLY A 1 97 ? -13.328 2.489 24.549 1.00 95.94 97 GLY A CA 1
ATOM 759 C C . GLY A 1 97 ? -12.246 3.054 23.625 1.00 95.94 97 GLY A C 1
ATOM 760 O O . GLY A 1 97 ? -12.031 4.267 23.604 1.00 95.94 97 GLY A O 1
ATOM 761 N N . TYR A 1 98 ? -11.540 2.223 22.851 1.00 97.38 98 TYR A N 1
ATOM 762 C CA . TYR A 1 98 ? -10.556 2.726 21.887 1.00 97.38 98 TYR A CA 1
ATOM 763 C C . TYR A 1 98 ? -11.252 3.405 20.718 1.00 97.38 98 TYR A C 1
ATOM 765 O O . TYR A 1 98 ? -12.138 2.812 20.113 1.00 97.38 98 TYR A O 1
ATOM 773 N N . TRP A 1 99 ? -10.834 4.626 20.388 1.00 96.44 99 TRP A N 1
ATOM 774 C CA . TRP A 1 99 ? -11.535 5.493 19.444 1.00 96.44 99 TRP A CA 1
ATOM 775 C C . TRP A 1 99 ? -10.710 5.745 18.184 1.00 96.44 99 TRP A C 1
ATOM 777 O O . TRP A 1 99 ? -9.579 6.231 18.267 1.00 96.44 99 TRP A O 1
ATOM 787 N N . PHE A 1 100 ? -11.278 5.418 17.022 1.00 95.19 100 PHE A N 1
ATOM 788 C CA . PHE A 1 100 ? -10.581 5.393 15.735 1.00 95.19 100 PHE A CA 1
ATOM 789 C C . PHE A 1 100 ? -11.337 6.146 14.639 1.00 95.19 100 PHE A C 1
ATOM 791 O O . PHE A 1 100 ? -12.554 6.323 14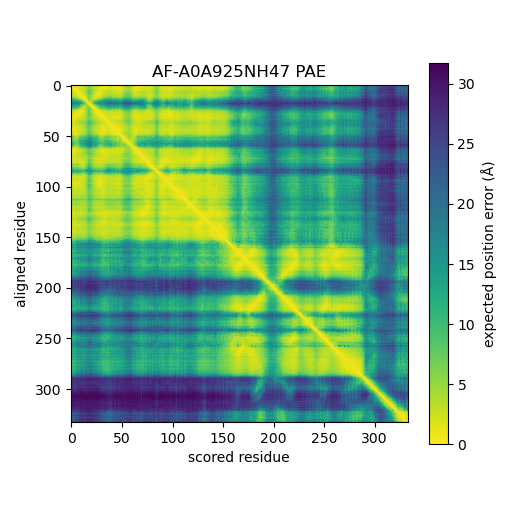.701 1.00 95.19 100 PHE A O 1
ATOM 798 N N . ASP A 1 101 ? -10.607 6.490 13.577 1.00 94.56 101 ASP A N 1
ATOM 799 C CA . ASP A 1 101 ? -11.186 6.939 12.313 1.00 94.56 101 ASP A CA 1
ATOM 800 C C . ASP A 1 101 ? -11.564 5.736 11.436 1.00 94.56 101 ASP A C 1
ATOM 802 O O . ASP A 1 101 ? -10.709 4.936 11.040 1.00 94.56 101 ASP A O 1
ATOM 806 N N . LEU A 1 102 ? -12.836 5.652 11.059 1.00 94.56 102 LEU A N 1
ATOM 807 C CA . LEU A 1 102 ? -13.338 4.794 9.997 1.00 94.56 102 LEU A CA 1
ATOM 808 C C . LEU A 1 102 ? -13.437 5.604 8.700 1.00 94.56 102 LEU A C 1
ATOM 810 O O . LEU A 1 102 ? -14.039 6.679 8.642 1.00 94.56 102 LEU A O 1
ATOM 814 N N . ARG A 1 103 ? -12.821 5.080 7.640 1.00 91.81 103 ARG A N 1
ATOM 815 C CA . ARG A 1 103 ? -12.879 5.691 6.311 1.00 91.81 103 ARG A CA 1
ATOM 816 C C . ARG A 1 103 ? -14.231 5.415 5.658 1.00 91.81 103 ARG A C 1
ATOM 818 O O . ARG A 1 103 ? -14.803 4.344 5.842 1.00 91.81 103 ARG A O 1
ATOM 825 N N . GLU A 1 104 ? -14.717 6.386 4.891 1.00 91.12 104 GLU A N 1
ATOM 826 C CA . GLU A 1 104 ? -16.024 6.330 4.230 1.00 91.12 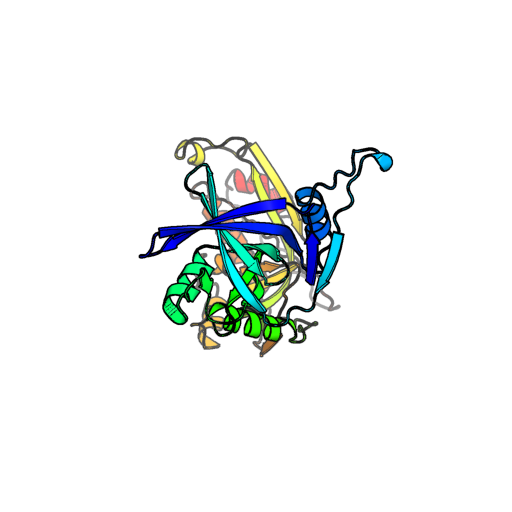104 GLU A CA 1
ATOM 827 C C . GLU A 1 104 ? -16.164 5.113 3.306 1.00 91.12 104 GLU A C 1
ATOM 829 O O . GLU A 1 104 ? -17.185 4.439 3.345 1.00 91.12 104 GLU A O 1
ATOM 834 N N . ASP A 1 105 ? -15.117 4.758 2.554 1.00 91.44 105 ASP A N 1
ATOM 835 C CA . ASP A 1 105 ? -15.112 3.572 1.689 1.00 91.44 105 ASP A CA 1
ATOM 836 C C . ASP A 1 105 ? -15.359 2.272 2.474 1.00 91.44 105 ASP A C 1
ATOM 838 O O . ASP A 1 105 ? -16.091 1.394 2.021 1.00 91.44 105 ASP A O 1
ATOM 842 N N . VAL A 1 106 ? -14.790 2.161 3.676 1.00 92.31 106 VAL A N 1
ATOM 843 C CA . VAL A 1 106 ? -14.970 0.998 4.558 1.00 92.31 106 VAL A CA 1
ATOM 844 C C . VAL A 1 106 ? -16.362 0.996 5.190 1.00 92.31 106 VAL A C 1
ATOM 846 O O . VAL A 1 106 ? -16.967 -0.066 5.330 1.00 92.31 106 VAL A O 1
ATOM 849 N N . LEU A 1 107 ? -16.883 2.172 5.556 1.00 93.38 107 LEU A N 1
ATOM 850 C CA . LEU A 1 107 ? -18.245 2.301 6.072 1.00 93.38 107 LEU A CA 1
ATOM 851 C C . LEU A 1 107 ? -19.281 1.899 5.017 1.00 93.38 107 LEU A C 1
ATOM 853 O O . LEU A 1 107 ? -20.193 1.140 5.330 1.00 93.38 107 LEU A O 1
ATOM 857 N N . LEU A 1 108 ? -19.134 2.378 3.779 1.00 93.50 108 LEU A N 1
ATOM 858 C CA . LEU A 1 108 ? -20.042 2.050 2.680 1.00 93.50 108 LEU A CA 1
ATOM 859 C C . LEU A 1 108 ? -20.027 0.548 2.365 1.00 93.50 108 LEU A C 1
ATOM 861 O O . LEU A 1 108 ? -21.093 -0.042 2.206 1.00 93.50 108 LEU A O 1
ATOM 865 N N . ASP A 1 109 ? -18.850 -0.091 2.350 1.00 92.69 109 ASP A N 1
ATOM 866 C CA . ASP A 1 109 ? -18.742 -1.551 2.193 1.00 92.69 109 ASP A CA 1
ATOM 867 C C . ASP A 1 109 ? -19.518 -2.300 3.288 1.00 92.69 109 ASP A C 1
ATOM 869 O O . ASP A 1 109 ? -20.252 -3.245 2.996 1.00 92.69 109 ASP A O 1
ATOM 873 N N . ALA A 1 110 ? -19.398 -1.858 4.543 1.00 92.19 110 ALA A N 1
ATOM 874 C CA . ALA A 1 110 ? -20.112 -2.469 5.656 1.00 92.19 110 ALA A CA 1
ATOM 875 C C . ALA A 1 110 ? -21.629 -2.229 5.579 1.00 92.19 110 ALA A C 1
ATOM 877 O O . ALA A 1 110 ? -22.405 -3.163 5.751 1.00 92.19 110 ALA A O 1
ATOM 878 N N . LEU A 1 111 ? -22.067 -1.011 5.247 1.00 92.81 111 LEU A N 1
ATOM 879 C CA . LEU A 1 111 ? -23.485 -0.683 5.068 1.00 92.81 111 LEU A CA 1
ATOM 880 C C . LEU A 1 111 ? -24.152 -1.559 4.004 1.00 92.81 111 LEU A C 1
ATOM 882 O O . LEU A 1 111 ? -25.252 -2.056 4.227 1.00 92.81 111 LEU A O 1
ATOM 886 N N . ILE A 1 112 ? -23.479 -1.760 2.870 1.00 92.94 112 ILE A N 1
ATOM 887 C CA . ILE A 1 112 ? -24.017 -2.526 1.741 1.00 92.94 112 ILE A CA 1
ATOM 888 C C . ILE A 1 112 ? -24.044 -4.028 2.047 1.00 92.94 112 ILE A C 1
ATOM 890 O O . ILE A 1 112 ? -24.992 -4.709 1.662 1.00 92.94 112 ILE A O 1
ATOM 894 N N . LEU A 1 113 ? -23.005 -4.562 2.700 1.00 91.94 113 LEU A N 1
ATOM 895 C CA . LEU A 1 113 ? -22.793 -6.014 2.779 1.00 91.94 113 LEU A CA 1
ATOM 896 C C . LEU A 1 113 ? -23.144 -6.644 4.124 1.00 91.94 113 LEU A C 1
ATOM 898 O O . LEU A 1 113 ? -23.380 -7.850 4.172 1.00 91.94 113 LEU A O 1
ATOM 902 N N . SER A 1 114 ? -23.142 -5.880 5.213 1.00 90.00 114 SER A N 1
ATOM 903 C CA . SER A 1 114 ? -23.425 -6.409 6.550 1.00 90.00 114 SER A CA 1
ATOM 904 C C . SER A 1 114 ? -24.487 -5.615 7.308 1.00 90.00 114 SER A C 1
ATOM 906 O O . SER A 1 114 ? -25.177 -6.190 8.150 1.00 90.00 114 SER A O 1
ATOM 908 N N . GLY A 1 115 ? -24.685 -4.340 6.978 1.00 92.88 115 GLY A N 1
ATOM 909 C CA . GLY A 1 115 ? -25.637 -3.462 7.647 1.00 92.88 115 GLY A CA 1
ATOM 910 C C . GLY A 1 115 ? -25.143 -2.963 9.008 1.00 92.88 115 GLY A C 1
ATOM 911 O O . GLY A 1 115 ? -24.022 -3.241 9.445 1.00 92.88 115 GLY A O 1
ATOM 912 N N . ILE A 1 116 ? -25.997 -2.184 9.671 1.00 92.44 116 ILE A N 1
ATOM 913 C CA . ILE A 1 116 ? -25.744 -1.607 10.995 1.00 92.44 116 ILE A CA 1
ATOM 914 C C . ILE A 1 116 ? -26.907 -1.979 11.913 1.00 92.44 116 ILE A C 1
ATOM 916 O O . ILE A 1 116 ? -28.071 -1.747 11.587 1.00 92.44 116 ILE A O 1
ATOM 920 N N . GLU A 1 117 ? -26.578 -2.573 13.054 1.00 90.56 117 GLU A N 1
ATOM 921 C CA . GLU A 1 117 ? -27.504 -2.898 14.133 1.00 90.56 117 GLU A CA 1
ATOM 922 C C . GLU A 1 117 ? -27.840 -1.664 14.989 1.00 90.56 117 GLU A C 1
ATOM 924 O O . GLU A 1 117 ? -27.160 -0.631 14.956 1.00 90.56 117 GLU A O 1
ATOM 929 N N . LYS A 1 118 ? -28.898 -1.785 15.803 1.00 85.38 118 LYS A N 1
ATOM 930 C CA . LYS A 1 118 ? -29.278 -0.757 16.783 1.00 85.38 118 LYS A CA 1
ATOM 931 C C . LYS A 1 118 ? -28.081 -0.373 17.666 1.00 85.38 118 LYS A C 1
ATOM 933 O O . LYS A 1 118 ? -27.271 -1.222 18.034 1.00 85.38 118 LYS A O 1
ATOM 938 N N . GLY A 1 119 ? -27.973 0.915 17.997 1.00 84.50 119 GLY A N 1
ATOM 939 C CA . GLY A 1 119 ? -26.829 1.461 18.739 1.00 84.50 119 GLY A CA 1
ATOM 940 C C . GLY A 1 119 ? -25.558 1.645 17.897 1.00 84.50 119 GLY A C 1
ATOM 941 O O . GLY A 1 119 ? -24.465 1.766 18.448 1.00 84.50 119 GLY A O 1
ATOM 942 N N . GLY A 1 120 ? -25.676 1.630 16.564 1.00 89.06 120 GLY A N 1
ATOM 943 C CA . GLY A 1 120 ? -24.567 1.927 15.654 1.00 89.06 120 GLY A CA 1
ATOM 944 C C . GLY A 1 120 ? -23.546 0.811 15.494 1.00 89.06 120 GLY A C 1
ATOM 945 O O . GLY A 1 120 ? -22.445 1.059 14.991 1.00 89.06 120 GLY A O 1
ATOM 946 N N . LYS A 1 121 ? -23.869 -0.402 15.948 1.00 93.38 121 LYS A N 1
ATOM 947 C CA . LYS A 1 121 ? -22.976 -1.554 15.854 1.00 93.38 121 LYS A CA 1
ATOM 948 C C . LYS A 1 121 ? -22.868 -1.990 14.399 1.00 93.38 121 LYS A C 1
ATOM 950 O O . LYS A 1 121 ? -23.865 -2.312 13.762 1.00 93.38 121 LYS A O 1
ATOM 955 N N . ILE A 1 122 ? -21.654 -1.971 13.860 1.00 95.12 122 ILE A N 1
ATOM 956 C CA . ILE A 1 122 ? -21.437 -2.355 12.468 1.00 95.12 122 ILE A CA 1
ATOM 957 C C . ILE A 1 122 ? -21.317 -3.874 12.411 1.00 95.12 122 ILE A C 1
ATOM 959 O O . ILE A 1 122 ? -20.469 -4.458 13.089 1.00 95.12 122 ILE A O 1
ATOM 963 N N . ASN A 1 123 ? -22.144 -4.514 11.589 1.00 94.56 123 ASN A N 1
ATOM 964 C CA . ASN A 1 123 ? -22.166 -5.966 11.505 1.00 94.56 123 ASN A CA 1
ATOM 965 C C . ASN A 1 123 ? -20.877 -6.502 10.875 1.00 94.56 123 ASN A C 1
ATOM 967 O O . ASN A 1 123 ? -20.377 -5.979 9.874 1.00 94.56 123 ASN A O 1
ATOM 971 N N . GLY A 1 124 ? -20.360 -7.590 11.445 1.00 93.94 124 GLY A N 1
ATOM 972 C CA . GLY A 1 124 ? -19.105 -8.217 11.038 1.00 93.94 124 GLY A CA 1
ATOM 973 C C . GLY A 1 124 ? -17.924 -7.869 11.945 1.00 93.94 124 GLY A C 1
ATOM 974 O O . GLY A 1 124 ? -18.056 -7.221 12.981 1.00 93.94 124 GLY A O 1
ATOM 975 N N . SER A 1 125 ? -16.751 -8.359 11.558 1.00 96.88 125 SER A N 1
ATOM 976 C CA . SER A 1 125 ? -15.501 -8.136 12.285 1.00 96.88 125 SER A CA 1
ATOM 977 C C . SER A 1 125 ? -14.514 -7.367 11.421 1.00 96.88 125 SER A C 1
ATOM 979 O O . SER A 1 125 ? -14.573 -7.420 10.192 1.00 96.88 125 SER A O 1
ATOM 981 N N . PHE A 1 126 ? -13.588 -6.671 12.064 1.00 97.81 126 PHE A N 1
ATOM 982 C CA . PHE A 1 126 ? -12.612 -5.801 11.430 1.00 97.81 126 PHE A CA 1
ATOM 983 C C . PHE A 1 126 ? -11.203 -6.175 11.865 1.00 97.81 126 PHE A C 1
ATOM 985 O O . PHE A 1 126 ? -10.980 -6.638 12.980 1.00 97.81 126 PHE A O 1
ATOM 992 N N . VAL A 1 127 ? -10.256 -5.947 10.967 1.00 97.69 127 VAL A N 1
ATOM 993 C CA . VAL A 1 127 ? -8.816 -6.063 11.209 1.00 97.69 127 VAL A CA 1
ATOM 994 C C . VAL A 1 127 ? -8.124 -4.807 10.692 1.00 97.69 127 VAL A C 1
ATOM 996 O O . VAL A 1 127 ? -8.669 -4.081 9.856 1.00 97.69 127 VAL A O 1
ATOM 999 N N . TRP A 1 128 ? -6.905 -4.540 11.151 1.00 97.44 128 TRP A N 1
ATOM 1000 C CA . TRP A 1 128 ? -6.074 -3.490 10.566 1.00 97.44 128 TRP A CA 1
ATOM 1001 C C . TRP A 1 128 ? -5.413 -3.984 9.283 1.00 97.44 128 TRP A C 1
ATOM 1003 O O . TRP A 1 128 ? -4.760 -5.027 9.265 1.00 97.44 128 TRP A O 1
ATOM 1013 N N . GLY A 1 129 ? -5.560 -3.216 8.209 1.00 95.19 129 GLY A N 1
ATOM 1014 C CA . GLY A 1 129 ? -4.922 -3.464 6.923 1.00 95.19 129 GLY A CA 1
ATOM 1015 C C . GLY A 1 129 ? -4.037 -2.294 6.510 1.00 95.19 129 GLY A C 1
ATOM 1016 O O . GLY A 1 129 ? -4.440 -1.135 6.615 1.00 95.19 129 GLY A O 1
ATOM 1017 N N . LYS A 1 130 ? -2.837 -2.591 5.997 1.00 92.94 130 LYS A N 1
ATOM 1018 C CA . LYS A 1 130 ? -1.968 -1.588 5.369 1.00 92.94 130 LYS A CA 1
ATOM 1019 C C . LYS A 1 130 ? -2.292 -1.485 3.880 1.00 92.94 130 LYS A C 1
ATOM 1021 O O . LYS A 1 130 ? -1.984 -2.398 3.115 1.00 92.94 130 LYS A O 1
ATOM 1026 N N . VAL A 1 131 ? -2.887 -0.369 3.470 1.00 90.88 131 VAL A N 1
ATOM 1027 C CA . VAL A 1 131 ? -3.237 -0.072 2.074 1.00 90.88 131 VAL A CA 1
ATOM 1028 C C . VAL A 1 131 ? -2.401 1.114 1.606 1.00 90.88 131 VAL A C 1
ATOM 1030 O O . VAL A 1 131 ? -2.579 2.243 2.058 1.00 90.88 131 VAL A O 1
ATOM 1033 N N . GLY A 1 132 ? -1.437 0.842 0.724 1.00 88.19 132 GLY A N 1
ATOM 1034 C CA . GLY A 1 132 ? -0.401 1.815 0.379 1.00 88.19 132 GLY A CA 1
ATOM 1035 C C . GLY A 1 132 ? 0.449 2.172 1.604 1.00 88.19 132 GLY A C 1
ATOM 1036 O O . GLY A 1 132 ? 1.021 1.288 2.248 1.00 88.19 132 GLY A O 1
ATOM 1037 N N . SER A 1 133 ? 0.526 3.464 1.924 1.00 85.75 133 SER A N 1
ATOM 1038 C CA . SER A 1 133 ? 1.209 3.981 3.117 1.00 85.75 133 SER A CA 1
ATOM 1039 C C . SER A 1 133 ? 0.315 4.055 4.358 1.00 85.75 133 SER A C 1
ATOM 1041 O O . SER A 1 133 ? 0.831 4.261 5.452 1.00 85.75 133 SER A O 1
ATOM 1043 N N . GLN A 1 134 ? -1.003 3.877 4.221 1.00 89.31 134 GLN A N 1
ATOM 1044 C CA . GLN A 1 134 ? -1.958 4.114 5.303 1.00 89.31 134 GLN A CA 1
ATOM 1045 C C . GLN A 1 134 ? -2.402 2.812 5.971 1.00 89.31 134 GLN A C 1
ATOM 1047 O O . GLN A 1 134 ? -2.573 1.780 5.318 1.00 89.31 134 GLN A O 1
ATOM 1052 N N . ILE A 1 135 ? -2.633 2.882 7.280 1.00 94.12 135 ILE A N 1
ATOM 1053 C CA . ILE A 1 135 ? -3.286 1.826 8.053 1.00 94.12 135 ILE A CA 1
ATOM 1054 C C . ILE A 1 135 ? -4.756 2.201 8.195 1.00 94.12 135 ILE A C 1
ATOM 1056 O O . ILE A 1 135 ? -5.080 3.321 8.588 1.00 94.12 135 ILE A O 1
ATOM 1060 N N . LYS A 1 136 ? -5.647 1.275 7.845 1.00 94.81 136 LYS A N 1
ATOM 1061 C CA . LYS A 1 136 ? -7.093 1.466 7.978 1.00 94.81 136 LYS A CA 1
ATOM 1062 C C . LYS A 1 136 ? -7.779 0.194 8.456 1.00 94.81 136 LYS A C 1
ATOM 1064 O O . LYS A 1 136 ? -7.240 -0.901 8.296 1.00 94.81 136 LYS A O 1
ATOM 1069 N N . LEU A 1 137 ? -8.964 0.353 9.037 1.00 96.62 137 LEU A N 1
ATOM 1070 C CA . LEU A 1 137 ? -9.852 -0.767 9.334 1.00 96.62 137 LEU A CA 1
ATOM 1071 C C . LEU A 1 137 ? -10.294 -1.422 8.027 1.00 96.62 137 LEU A C 1
ATOM 1073 O O . LEU A 1 137 ? -10.570 -0.738 7.043 1.00 96.62 137 LEU A O 1
ATOM 1077 N N . VAL A 1 138 ? -10.359 -2.746 8.019 1.00 96.69 138 VAL A N 1
ATOM 1078 C CA . VAL A 1 138 ? -10.843 -3.534 6.889 1.00 96.69 138 VAL A CA 1
ATOM 1079 C C . VAL A 1 138 ? -11.789 -4.593 7.426 1.00 96.69 138 VAL A C 1
ATOM 1081 O O . VAL A 1 138 ? -11.428 -5.355 8.322 1.00 96.69 138 VAL A O 1
ATOM 1084 N N . ARG A 1 139 ? -13.003 -4.642 6.874 1.00 96.69 139 ARG A N 1
ATOM 1085 C CA . ARG A 1 139 ? -14.000 -5.646 7.245 1.00 96.69 139 ARG A CA 1
ATOM 1086 C C . ARG A 1 139 ? -13.548 -7.024 6.769 1.00 96.69 139 ARG A C 1
ATOM 1088 O O . ARG A 1 139 ? -13.225 -7.207 5.592 1.00 96.69 139 ARG A O 1
ATOM 1095 N N . VAL A 1 140 ? -13.538 -7.994 7.671 1.00 96.75 140 VAL A N 1
ATOM 1096 C CA . VAL A 1 140 ? -13.214 -9.389 7.375 1.00 96.75 140 VAL A CA 1
ATOM 1097 C C . VAL A 1 140 ? -14.220 -9.937 6.362 1.00 96.75 140 VAL A C 1
ATOM 1099 O O . VAL A 1 140 ? -15.425 -9.741 6.487 1.00 96.75 140 VAL A O 1
ATOM 1102 N N . GLY A 1 141 ? -13.702 -10.593 5.326 1.00 95.00 141 GLY A N 1
ATOM 1103 C CA . GLY A 1 141 ? -14.495 -11.135 4.217 1.00 95.00 141 GLY A CA 1
ATOM 1104 C C . GLY A 1 141 ? -14.858 -10.125 3.119 1.00 95.00 141 GLY A C 1
ATOM 1105 O O . GLY A 1 141 ? -15.447 -10.520 2.119 1.00 95.00 141 GLY A O 1
ATOM 1106 N N . SER A 1 142 ? -14.494 -8.844 3.256 1.00 95.00 142 SER A N 1
ATOM 1107 C CA . SER A 1 142 ? -14.623 -7.870 2.159 1.00 95.00 142 SER A CA 1
ATOM 1108 C C . SER A 1 142 ? -13.664 -8.175 0.999 1.00 95.00 142 SER A C 1
ATOM 1110 O O . SER A 1 142 ? -12.640 -8.843 1.172 1.00 95.00 142 SER A O 1
ATOM 1112 N N . ALA A 1 143 ? -13.939 -7.615 -0.184 1.00 93.50 143 ALA A N 1
ATOM 1113 C CA . ALA A 1 143 ? -13.032 -7.714 -1.332 1.00 93.50 143 ALA A CA 1
ATOM 1114 C C . ALA A 1 143 ? -11.626 -7.176 -1.001 1.00 93.50 143 ALA A C 1
ATOM 1116 O O . ALA A 1 143 ? -10.615 -7.765 -1.388 1.00 93.50 143 ALA A O 1
ATOM 1117 N N . LEU A 1 144 ? -11.555 -6.094 -0.216 1.00 94.31 144 LEU A N 1
ATOM 1118 C CA . LEU A 1 144 ? -10.289 -5.525 0.235 1.00 94.31 144 LEU A CA 1
ATOM 1119 C C . LEU A 1 144 ? -9.537 -6.463 1.190 1.00 94.31 144 LEU A C 1
ATOM 1121 O O . LEU A 1 144 ? -8.315 -6.576 1.098 1.00 94.31 144 LEU A O 1
ATOM 1125 N N . HIS A 1 145 ? -10.245 -7.153 2.086 1.00 95.81 145 HIS A N 1
ATOM 1126 C CA . HIS A 1 145 ? -9.641 -8.151 2.967 1.00 95.81 145 HIS A CA 1
ATOM 1127 C C . HIS A 1 145 ? -9.017 -9.300 2.168 1.00 95.81 145 HIS A C 1
ATOM 1129 O O . HIS A 1 145 ? -7.857 -9.647 2.396 1.00 95.81 145 HIS A O 1
ATOM 1135 N N . SER A 1 146 ? -9.740 -9.830 1.179 1.00 95.06 146 SER A N 1
ATOM 1136 C CA . SER A 1 146 ? -9.227 -10.875 0.285 1.00 95.06 146 SER A CA 1
ATOM 1137 C C . SER A 1 146 ? -7.986 -10.405 -0.479 1.00 95.06 146 SER A C 1
ATOM 1139 O O . SER A 1 146 ? -6.969 -11.100 -0.488 1.00 95.06 146 SER A O 1
ATOM 1141 N N . ALA A 1 147 ? -8.016 -9.184 -1.024 1.00 91.50 147 ALA A N 1
ATOM 1142 C CA . ALA A 1 147 ? -6.871 -8.593 -1.714 1.00 91.50 147 ALA A CA 1
ATOM 1143 C C . ALA A 1 147 ? -5.645 -8.424 -0.795 1.00 91.50 147 ALA A C 1
ATOM 1145 O O . ALA A 1 147 ? -4.513 -8.650 -1.227 1.00 91.50 147 ALA A O 1
ATOM 1146 N N . LEU A 1 148 ? -5.847 -8.067 0.479 1.00 92.50 148 LEU A N 1
ATOM 1147 C CA . LEU A 1 148 ? -4.766 -7.967 1.464 1.00 92.50 148 LEU A CA 1
ATOM 1148 C C . LEU A 1 148 ? -4.163 -9.330 1.812 1.00 92.50 148 LEU A C 1
ATOM 1150 O O . LEU A 1 148 ? -2.938 -9.438 1.892 1.00 92.50 148 LEU A O 1
ATOM 1154 N N . ILE A 1 149 ? -4.988 -10.368 1.974 1.00 92.69 149 ILE A N 1
ATOM 1155 C CA . ILE A 1 149 ? -4.509 -11.739 2.202 1.00 92.69 149 ILE A CA 1
ATOM 1156 C C . ILE A 1 149 ? -3.681 -12.212 1.006 1.00 92.69 149 ILE A C 1
ATOM 1158 O O . ILE A 1 149 ? -2.577 -12.728 1.184 1.00 92.69 149 ILE A O 1
ATOM 1162 N N . GLU A 1 150 ? -4.176 -12.014 -0.215 1.00 88.06 150 GLU A N 1
ATOM 1163 C CA . GLU A 1 150 ? -3.437 -12.370 -1.426 1.00 88.06 150 GLU A CA 1
ATOM 1164 C C . GLU A 1 150 ? -2.124 -11.599 -1.549 1.00 88.06 150 GLU A C 1
ATOM 1166 O O . GLU A 1 150 ? -1.084 -12.194 -1.828 1.00 88.06 150 GLU A O 1
ATOM 1171 N N . ALA A 1 151 ? -2.138 -10.288 -1.301 1.00 85.06 151 ALA A N 1
ATOM 1172 C CA . ALA A 1 151 ? -0.926 -9.479 -1.308 1.00 85.06 151 ALA A CA 1
ATOM 1173 C C . ALA A 1 151 ? 0.078 -9.955 -0.244 1.00 85.06 151 ALA A C 1
ATOM 1175 O O . ALA A 1 151 ? 1.281 -9.993 -0.513 1.00 85.06 151 ALA A O 1
ATOM 1176 N N . GLY A 1 152 ? -0.402 -10.361 0.936 1.00 83.69 152 GLY A N 1
ATOM 1177 C CA . GLY A 1 152 ? 0.407 -10.979 1.986 1.00 83.69 152 GLY A CA 1
ATOM 1178 C C . GLY A 1 152 ? 1.071 -12.273 1.514 1.00 83.69 152 GLY A C 1
ATOM 1179 O O . GLY A 1 152 ? 2.291 -12.398 1.614 1.00 83.69 152 GLY A O 1
ATOM 1180 N N . LYS A 1 153 ? 0.299 -13.175 0.893 1.00 80.88 153 LYS A N 1
ATOM 1181 C CA . LYS A 1 153 ? 0.815 -14.417 0.289 1.00 80.88 153 LYS A CA 1
ATOM 1182 C C . LYS A 1 153 ? 1.861 -14.140 -0.793 1.00 80.88 153 LYS A C 1
ATOM 1184 O O . LYS A 1 153 ? 2.863 -14.842 -0.869 1.00 80.88 153 LYS A O 1
ATOM 1189 N N . ARG A 1 154 ? 1.673 -13.095 -1.608 1.00 71.69 154 ARG A N 1
ATOM 1190 C CA . ARG A 1 154 ? 2.642 -12.705 -2.649 1.00 71.69 154 ARG A CA 1
ATOM 1191 C C . ARG A 1 154 ? 3.948 -12.157 -2.068 1.00 71.69 154 ARG A C 1
ATOM 1193 O O . ARG A 1 154 ? 5.000 -12.369 -2.659 1.00 71.69 154 ARG A O 1
ATOM 1200 N N . ARG A 1 155 ? 3.912 -11.482 -0.911 1.00 69.75 155 ARG A N 1
ATOM 1201 C CA . ARG A 1 155 ? 5.122 -10.969 -0.234 1.00 69.75 155 ARG A CA 1
ATOM 1202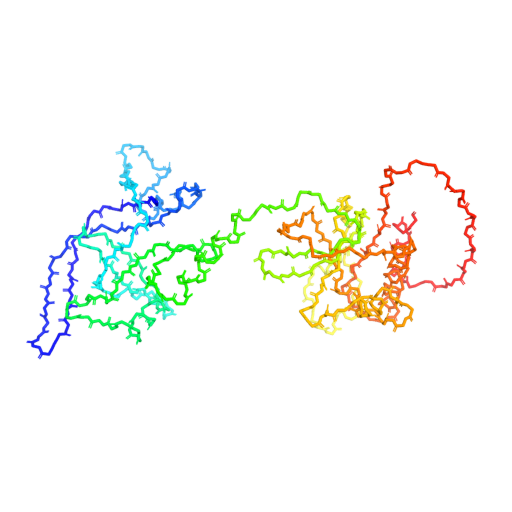 C C . ARG A 1 155 ? 5.998 -12.071 0.354 1.00 69.75 155 ARG A C 1
ATOM 1204 O O . ARG A 1 155 ? 7.201 -11.864 0.468 1.00 69.75 155 ARG A O 1
ATOM 1211 N N . THR A 1 156 ? 5.411 -13.206 0.723 1.00 70.75 156 THR A N 1
ATOM 1212 C CA . THR A 1 156 ? 6.150 -14.354 1.268 1.00 70.75 156 THR A CA 1
ATOM 1213 C C . THR A 1 156 ? 6.803 -15.221 0.195 1.00 70.75 156 THR A C 1
ATOM 1215 O O . THR A 1 156 ? 7.581 -16.108 0.535 1.00 70.75 156 THR A O 1
ATOM 1218 N N . ILE A 1 157 ? 6.517 -14.984 -1.090 1.00 75.06 157 ILE A N 1
ATOM 1219 C CA . ILE A 1 157 ? 7.154 -15.732 -2.177 1.00 75.06 157 ILE A CA 1
ATOM 1220 C C . ILE A 1 157 ? 8.636 -15.352 -2.235 1.00 75.06 157 ILE A C 1
ATOM 1222 O O . ILE A 1 157 ? 8.991 -14.169 -2.243 1.00 75.06 157 ILE A O 1
ATOM 1226 N N . ALA A 1 158 ? 9.503 -16.365 -2.263 1.00 76.56 158 ALA A N 1
ATOM 1227 C CA . ALA A 1 158 ? 10.939 -16.169 -2.373 1.00 76.56 158 ALA A CA 1
ATOM 1228 C C . ALA A 1 158 ? 11.265 -15.385 -3.650 1.00 76.56 158 ALA A C 1
ATOM 1230 O O . ALA A 1 158 ? 10.843 -15.745 -4.747 1.00 76.56 158 ALA A O 1
ATOM 1231 N N . LYS A 1 159 ? 12.021 -14.294 -3.506 1.00 84.00 159 LYS A N 1
ATOM 1232 C CA . LYS A 1 159 ? 12.472 -13.516 -4.659 1.00 84.00 159 LYS A CA 1
ATOM 1233 C C . LYS A 1 159 ? 13.551 -14.283 -5.416 1.00 84.00 159 LYS A C 1
ATOM 1235 O O . LYS A 1 159 ? 14.460 -14.841 -4.795 1.00 84.00 159 LYS A O 1
ATOM 1240 N N . VAL A 1 160 ? 13.506 -14.234 -6.744 1.00 86.06 160 VAL A N 1
ATOM 1241 C CA . VAL A 1 160 ? 14.607 -14.735 -7.574 1.00 86.06 160 VAL A CA 1
ATOM 1242 C C . VAL A 1 160 ? 15.800 -13.800 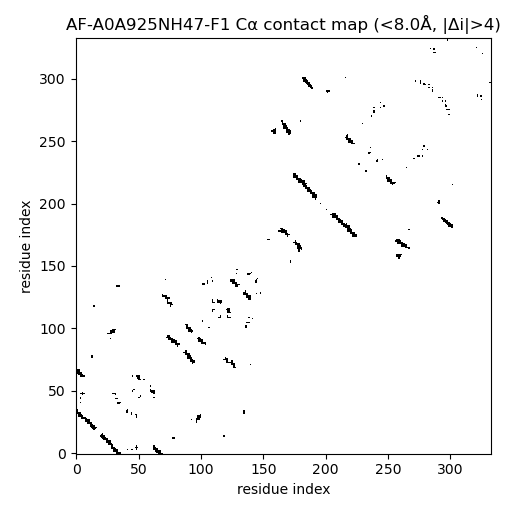-7.386 1.00 86.06 160 VAL A C 1
ATOM 1244 O O . VAL A 1 160 ? 15.711 -12.603 -7.656 1.00 86.06 160 VAL A O 1
ATOM 1247 N N . LYS A 1 161 ? 16.912 -14.334 -6.872 1.00 85.56 161 LYS A N 1
ATOM 1248 C CA . LYS A 1 161 ? 18.114 -13.541 -6.561 1.00 85.56 161 LYS A CA 1
ATOM 1249 C C . LYS A 1 161 ? 18.990 -13.280 -7.784 1.00 85.56 161 LYS A C 1
ATOM 1251 O O . LYS A 1 161 ? 19.637 -12.240 -7.858 1.00 85.56 161 LYS A O 1
ATOM 1256 N N . HIS A 1 162 ? 19.011 -14.220 -8.724 1.00 88.69 162 HIS A N 1
ATOM 1257 C CA . HIS A 1 162 ? 19.874 -14.174 -9.898 1.00 88.69 162 HIS A CA 1
ATOM 1258 C C . HIS A 1 162 ? 19.019 -14.049 -11.152 1.00 88.69 162 HIS A C 1
ATOM 1260 O O . HIS A 1 162 ? 18.259 -14.954 -11.487 1.00 88.69 162 HIS A O 1
ATOM 1266 N N . LEU A 1 163 ? 19.136 -12.899 -11.811 1.00 93.50 163 LEU A N 1
ATOM 1267 C CA . LEU A 1 163 ? 18.485 -12.625 -13.084 1.00 93.50 163 LEU A CA 1
ATOM 1268 C C . LEU A 1 163 ? 19.501 -12.850 -14.196 1.00 93.50 163 LEU A C 1
ATOM 1270 O O . LEU A 1 163 ? 20.583 -12.260 -14.162 1.00 93.50 163 LEU A O 1
ATOM 1274 N N . SER A 1 164 ? 19.159 -13.695 -15.159 1.00 93.69 164 SER A N 1
ATOM 1275 C CA . SER A 1 164 ? 19.977 -13.966 -16.336 1.00 93.69 164 SER A CA 1
ATOM 1276 C C . SER A 1 164 ? 19.435 -13.201 -17.547 1.00 93.69 164 SER A C 1
ATOM 1278 O O . SER A 1 164 ? 18.213 -13.146 -17.723 1.00 93.69 164 SER A O 1
ATOM 1280 N N . PRO A 1 165 ? 20.311 -12.643 -18.404 1.00 94.81 165 PRO A N 1
ATOM 1281 C CA . PRO A 1 165 ? 19.930 -12.194 -19.742 1.00 94.81 165 PRO A CA 1
ATOM 1282 C C . PRO A 1 165 ? 19.086 -13.248 -20.471 1.00 94.81 165 PRO A C 1
ATOM 1284 O O . PRO A 1 165 ? 19.388 -14.438 -20.400 1.00 94.81 165 PRO A O 1
ATOM 1287 N N . GLY A 1 166 ? 18.013 -12.815 -21.128 1.00 93.06 166 GLY A N 1
ATOM 1288 C CA . GLY A 1 166 ? 17.055 -13.676 -21.823 1.00 93.06 166 GLY A CA 1
ATOM 1289 C C . GLY A 1 166 ? 15.933 -14.236 -20.945 1.00 93.06 166 GLY A C 1
ATOM 1290 O O . GLY A 1 166 ? 14.933 -14.714 -21.473 1.00 93.06 166 GLY A O 1
ATOM 1291 N N . GLY A 1 167 ? 16.044 -14.156 -19.617 1.00 94.06 167 GLY A N 1
ATOM 1292 C CA . GLY A 1 167 ? 14.994 -14.636 -18.719 1.00 94.06 167 GLY A CA 1
ATOM 1293 C C . GLY A 1 167 ? 13.743 -13.753 -18.759 1.00 94.06 167 GLY A C 1
ATOM 1294 O O . GLY A 1 167 ? 13.834 -12.525 -18.652 1.00 94.06 167 GLY A O 1
ATOM 1295 N N . ILE A 1 168 ? 12.572 -14.382 -18.877 1.00 93.38 168 ILE A N 1
ATOM 1296 C CA . ILE A 1 168 ? 11.263 -13.749 -18.708 1.00 93.38 168 ILE A CA 1
ATOM 1297 C C . ILE A 1 168 ? 10.810 -13.975 -17.273 1.00 93.38 168 ILE A C 1
ATOM 1299 O O . ILE A 1 168 ? 10.583 -15.105 -16.843 1.00 93.38 168 ILE A O 1
ATOM 1303 N N . TYR A 1 169 ? 10.643 -12.888 -16.532 1.00 93.94 169 TYR A N 1
ATOM 1304 C CA . TYR A 1 169 ? 10.308 -12.936 -15.119 1.00 93.94 169 TYR A CA 1
ATOM 1305 C C . TYR A 1 169 ? 8.983 -12.253 -14.817 1.00 93.94 169 TYR A C 1
ATOM 1307 O O . TYR A 1 169 ? 8.639 -11.238 -15.426 1.00 93.94 169 TYR A O 1
ATOM 1315 N N . ARG A 1 170 ? 8.283 -12.761 -13.800 1.00 91.56 170 ARG A N 1
ATOM 1316 C CA . ARG A 1 170 ? 7.058 -12.168 -13.258 1.00 91.56 170 ARG A CA 1
ATOM 1317 C C . ARG A 1 170 ? 7.308 -11.578 -11.876 1.00 91.56 170 ARG A C 1
ATOM 1319 O O . ARG A 1 170 ? 7.908 -12.215 -11.005 1.00 91.56 170 ARG A O 1
ATOM 1326 N N . ASN A 1 171 ? 6.836 -10.356 -11.645 1.00 90.00 171 ASN A N 1
ATOM 1327 C CA . ASN A 1 171 ? 6.874 -9.743 -10.318 1.00 90.00 171 ASN A CA 1
ATOM 1328 C C . ASN A 1 171 ? 5.615 -10.048 -9.484 1.00 90.00 171 ASN A C 1
ATOM 1330 O O . ASN A 1 171 ? 4.634 -10.608 -9.965 1.00 90.00 171 ASN A O 1
ATOM 1334 N N . VAL A 1 172 ? 5.612 -9.623 -8.217 1.00 82.69 172 VAL A N 1
ATOM 1335 C CA . VAL A 1 172 ? 4.464 -9.792 -7.297 1.00 82.69 172 VAL A CA 1
ATOM 1336 C C . VAL A 1 172 ? 3.163 -9.130 -7.775 1.00 82.69 172 VAL A C 1
ATOM 1338 O O . VAL A 1 172 ? 2.082 -9.467 -7.288 1.00 82.69 172 VAL A O 1
ATOM 1341 N N . LYS A 1 173 ? 3.246 -8.165 -8.697 1.00 82.94 173 LYS A N 1
ATOM 1342 C CA . LYS A 1 173 ? 2.084 -7.493 -9.294 1.00 82.94 173 LYS A CA 1
ATOM 1343 C C . LYS A 1 173 ? 1.543 -8.239 -10.519 1.00 82.94 173 LYS A C 1
ATOM 1345 O O . LYS A 1 173 ? 0.494 -7.859 -11.022 1.00 82.94 173 LYS A O 1
ATOM 1350 N N . GLY A 1 174 ? 2.226 -9.289 -10.978 1.00 85.50 174 GLY A N 1
ATOM 1351 C CA . GLY A 1 174 ? 1.898 -10.003 -12.212 1.00 85.50 174 GLY A CA 1
ATOM 1352 C C . GLY A 1 174 ? 2.439 -9.331 -13.477 1.00 85.50 174 GLY A C 1
ATOM 1353 O O . GLY A 1 174 ? 2.095 -9.753 -14.577 1.00 85.50 174 GLY A O 1
ATOM 1354 N N . GLU A 1 175 ? 3.272 -8.297 -13.344 1.00 89.31 175 GLU A N 1
ATOM 1355 C CA . GLU A 1 175 ? 3.944 -7.669 -14.483 1.00 89.31 175 GLU A CA 1
ATOM 1356 C C . GLU A 1 175 ? 5.089 -8.570 -14.953 1.00 89.31 175 GLU A C 1
ATOM 1358 O O . GLU A 1 175 ? 5.810 -9.148 -14.130 1.00 89.31 175 GLU A O 1
ATOM 1363 N N . ARG A 1 176 ? 5.246 -8.676 -16.275 1.00 92.19 176 ARG A N 1
ATOM 1364 C CA . ARG A 1 176 ? 6.245 -9.523 -16.930 1.00 92.19 176 ARG A CA 1
ATOM 1365 C C . ARG A 1 176 ? 7.370 -8.666 -17.499 1.00 92.19 176 ARG A C 1
ATOM 1367 O O . ARG A 1 176 ? 7.117 -7.607 -18.074 1.00 92.19 176 ARG A O 1
ATOM 1374 N N . PHE A 1 177 ? 8.602 -9.136 -17.356 1.00 93.31 177 PHE A N 1
ATOM 1375 C CA . PHE A 1 177 ? 9.800 -8.438 -17.812 1.00 93.31 177 PHE A CA 1
ATOM 1376 C C . PHE A 1 177 ? 10.740 -9.419 -18.499 1.00 93.31 177 PHE A C 1
ATOM 1378 O O . PHE A 1 177 ? 11.069 -10.450 -17.916 1.00 93.31 177 PHE A O 1
ATOM 1385 N N . LEU A 1 178 ? 11.208 -9.078 -19.696 1.00 93.75 178 LEU A N 1
ATOM 1386 C CA . LEU A 1 178 ? 12.356 -9.735 -20.309 1.00 93.75 178 LEU A CA 1
ATOM 1387 C C . LEU A 1 178 ? 13.625 -9.020 -19.839 1.00 93.75 178 LEU A C 1
ATOM 1389 O O . LEU A 1 178 ? 13.781 -7.815 -20.054 1.00 93.75 178 LEU A O 1
ATOM 1393 N N . VAL A 1 179 ? 14.523 -9.747 -19.181 1.00 95.25 179 VAL A N 1
ATOM 1394 C CA . VAL A 1 179 ? 15.818 -9.208 -18.755 1.00 95.25 179 VAL A CA 1
ATOM 1395 C C . VAL A 1 179 ? 16.762 -9.216 -19.945 1.00 95.25 179 VAL A C 1
ATOM 1397 O O . VAL A 1 179 ? 17.103 -10.272 -20.466 1.00 95.25 179 VAL A O 1
ATOM 1400 N N . ILE A 1 180 ? 17.203 -8.034 -20.364 1.00 93.94 180 ILE A N 1
ATOM 1401 C CA . ILE A 1 180 ? 18.141 -7.892 -21.480 1.00 93.94 180 ILE A CA 1
ATOM 1402 C C . ILE A 1 180 ? 19.568 -8.087 -20.981 1.00 93.94 180 ILE A C 1
ATOM 1404 O O . ILE A 1 180 ? 20.350 -8.827 -21.566 1.00 93.94 180 ILE A O 1
ATOM 1408 N N . GLY A 1 181 ? 19.899 -7.451 -19.861 1.00 92.94 181 GLY A N 1
ATOM 1409 C CA . GLY A 1 181 ? 21.219 -7.537 -19.259 1.00 92.94 181 GLY A CA 1
ATOM 1410 C C . GLY A 1 181 ? 21.495 -6.360 -18.345 1.00 92.94 181 GLY A C 1
ATOM 1411 O O . GLY A 1 181 ? 20.589 -5.602 -17.991 1.00 92.94 181 GLY A O 1
ATOM 1412 N N . ARG A 1 182 ? 22.757 -6.223 -17.947 1.00 91.44 182 ARG A N 1
ATOM 1413 C CA . ARG A 1 182 ? 23.224 -5.054 -17.212 1.00 91.44 182 ARG A CA 1
ATOM 1414 C C . ARG A 1 182 ? 23.933 -4.090 -18.145 1.00 91.44 182 ARG A C 1
ATOM 1416 O O . ARG A 1 182 ? 24.697 -4.514 -19.006 1.00 91.44 182 ARG A O 1
ATOM 1423 N N . VAL A 1 183 ? 23.647 -2.810 -17.967 1.00 90.50 183 VAL A N 1
ATOM 1424 C CA . VAL A 1 183 ? 24.139 -1.727 -18.806 1.00 90.50 183 VAL A CA 1
ATOM 1425 C C . VAL A 1 183 ? 24.593 -0.576 -17.923 1.00 90.50 183 VAL A C 1
ATOM 1427 O O . VAL A 1 183 ? 23.959 -0.249 -16.918 1.00 90.50 183 VAL A O 1
ATOM 1430 N N . SER A 1 184 ? 25.690 0.054 -18.301 1.00 87.00 184 SER A N 1
ATOM 1431 C CA . SER A 1 184 ? 26.005 1.405 -17.858 1.00 87.00 184 SER A CA 1
ATOM 1432 C C . SER A 1 184 ? 25.371 2.365 -18.855 1.00 87.00 184 SER A C 1
ATOM 1434 O O . SER A 1 184 ? 25.371 2.075 -20.042 1.00 87.00 184 SER A O 1
ATOM 1436 N N . THR A 1 185 ? 24.769 3.453 -18.399 1.00 81.69 185 THR A N 1
ATOM 1437 C CA . THR A 1 185 ? 24.143 4.450 -19.263 1.00 81.69 185 THR A CA 1
ATOM 1438 C C . THR A 1 185 ? 24.358 5.860 -18.748 1.00 81.69 185 THR A C 1
ATOM 1440 O O . THR A 1 185 ? 24.651 6.064 -17.575 1.00 81.69 185 THR A O 1
ATOM 1443 N N . VAL A 1 186 ? 24.233 6.837 -19.632 1.00 77.75 186 VAL A N 1
ATOM 1444 C CA . VAL A 1 186 ? 24.354 8.256 -19.318 1.00 77.75 186 VAL A CA 1
ATOM 1445 C C . VAL A 1 186 ? 23.084 8.930 -19.775 1.00 77.75 186 VAL A C 1
ATOM 1447 O O . VAL A 1 186 ? 22.823 8.915 -20.968 1.00 77.75 186 VAL A O 1
ATOM 1450 N N . GLU A 1 187 ? 22.346 9.508 -18.835 1.00 80.88 187 GLU A N 1
ATOM 1451 C CA . GLU A 1 187 ? 21.127 10.274 -19.072 1.00 80.88 187 GLU A CA 1
ATOM 1452 C C . GLU A 1 187 ? 21.455 11.762 -19.138 1.00 80.88 187 GLU A C 1
ATOM 1454 O O . GLU A 1 187 ? 22.218 12.280 -18.317 1.00 80.88 187 GLU A O 1
ATOM 1459 N N . PHE A 1 188 ? 20.848 12.452 -20.094 1.00 74.31 188 PHE A N 1
ATOM 1460 C CA . PHE A 1 188 ? 20.965 13.893 -20.245 1.00 74.31 188 PHE A CA 1
ATOM 1461 C C . PHE A 1 188 ? 19.577 14.487 -20.036 1.00 74.31 188 PHE A C 1
ATOM 1463 O O . PHE A 1 188 ? 18.638 14.119 -20.729 1.00 74.31 188 PHE A O 1
ATOM 1470 N N . THR A 1 189 ? 19.430 15.375 -19.059 1.00 75.19 189 THR A N 1
ATOM 1471 C CA . THR A 1 189 ? 18.169 16.073 -18.791 1.00 75.19 189 THR A CA 1
ATOM 1472 C C . THR A 1 189 ? 18.357 17.559 -19.031 1.00 75.19 189 THR A C 1
ATOM 1474 O O . THR A 1 189 ? 19.324 18.144 -18.543 1.00 75.19 189 THR A O 1
ATOM 1477 N N . TYR A 1 190 ? 17.424 18.175 -19.746 1.00 68.94 190 TYR A N 1
ATOM 1478 C CA . TYR A 1 190 ? 17.440 19.609 -20.003 1.00 68.94 190 TYR A CA 1
ATOM 1479 C C . TYR A 1 190 ? 16.675 20.332 -18.907 1.00 68.94 190 TYR A C 1
ATOM 1481 O O . TYR A 1 190 ? 15.502 20.037 -18.672 1.00 68.94 190 TYR A O 1
ATOM 1489 N N . ASP A 1 191 ? 17.323 21.293 -18.258 1.00 66.50 191 ASP A N 1
ATOM 1490 C CA . ASP A 1 191 ? 16.608 22.251 -17.428 1.00 66.50 191 ASP A CA 1
ATOM 1491 C C . ASP A 1 191 ? 16.242 23.462 -18.288 1.00 66.50 191 ASP A C 1
ATOM 1493 O O . ASP A 1 191 ? 17.107 24.162 -18.826 1.00 66.50 191 ASP A O 1
ATOM 1497 N N . MET A 1 192 ? 14.941 23.704 -18.424 1.00 60.97 192 MET A N 1
ATOM 1498 C CA . MET A 1 192 ? 14.431 24.869 -19.142 1.00 60.97 192 MET A CA 1
ATOM 1499 C C . MET A 1 192 ? 14.484 26.144 -18.285 1.00 60.97 192 MET A C 1
ATOM 1501 O O . MET A 1 192 ? 14.171 27.214 -18.802 1.00 60.97 192 MET A O 1
ATOM 1505 N N . GLY A 1 193 ? 14.858 26.065 -16.996 1.00 54.09 193 GLY A N 1
ATOM 1506 C CA . GLY A 1 193 ? 15.074 27.189 -16.065 1.00 54.09 193 GLY A CA 1
ATOM 1507 C C . GLY A 1 193 ? 13.820 28.003 -15.708 1.00 54.09 193 GLY A C 1
ATOM 1508 O O . GLY A 1 193 ? 13.790 28.712 -14.706 1.00 54.09 193 GLY A O 1
ATOM 1509 N N . PHE A 1 194 ? 12.764 27.881 -16.511 1.00 57.19 194 PHE A N 1
ATOM 1510 C CA . PHE A 1 194 ? 11.451 28.490 -16.373 1.00 57.19 194 PHE A CA 1
ATOM 1511 C C . PHE A 1 194 ? 10.427 27.592 -17.087 1.00 57.19 194 PHE A C 1
ATOM 1513 O O . PHE A 1 194 ? 10.791 26.769 -17.925 1.00 57.19 194 PHE A O 1
ATOM 1520 N N . THR A 1 195 ? 9.134 27.727 -16.785 1.00 55.62 195 THR A N 1
ATOM 1521 C CA . THR A 1 195 ? 8.060 27.117 -17.592 1.00 55.62 195 THR A CA 1
ATOM 1522 C C . THR A 1 195 ? 7.564 28.148 -18.610 1.00 55.62 195 THR A C 1
ATOM 1524 O O . THR A 1 195 ? 6.590 28.847 -18.332 1.00 55.62 195 THR A O 1
ATOM 1527 N N . PRO A 1 196 ? 8.218 28.311 -19.778 1.00 51.50 196 PRO A N 1
ATOM 1528 C CA . PRO A 1 196 ? 7.717 29.222 -20.794 1.00 51.50 196 PRO A CA 1
ATOM 1529 C C . PRO A 1 196 ? 6.376 28.709 -21.335 1.00 51.50 196 PRO A C 1
ATOM 1531 O O . PRO A 1 196 ? 6.042 27.516 -21.222 1.00 51.50 196 PRO A O 1
ATOM 1534 N N . LYS A 1 197 ? 5.580 29.619 -21.909 1.00 55.75 197 LYS A N 1
ATOM 1535 C CA . LYS A 1 197 ? 4.290 29.261 -22.516 1.00 55.75 197 LYS A CA 1
ATOM 1536 C C . LYS A 1 197 ? 4.522 28.216 -23.613 1.00 55.75 197 LYS A C 1
ATOM 1538 O O . LYS A 1 197 ? 5.582 28.170 -24.226 1.00 55.75 197 LYS A O 1
ATOM 1543 N N . LEU A 1 198 ? 3.525 27.362 -23.863 1.00 51.00 198 LEU A N 1
ATOM 1544 C CA . LEU A 1 198 ? 3.654 26.155 -24.697 1.00 51.00 198 LEU A CA 1
ATOM 1545 C C . LEU A 1 198 ? 4.301 26.395 -26.081 1.00 51.00 198 LEU A C 1
ATOM 1547 O O . LEU A 1 198 ? 4.976 25.511 -26.590 1.00 51.00 198 LEU A O 1
ATOM 1551 N N . TRP A 1 199 ? 4.116 27.581 -26.667 1.00 49.81 199 TRP A N 1
ATOM 1552 C CA . TRP A 1 199 ? 4.649 27.959 -27.980 1.00 49.81 199 TRP A CA 1
ATOM 1553 C C . TRP A 1 199 ? 6.085 28.518 -27.944 1.00 49.81 199 TRP A C 1
ATOM 1555 O O . TRP A 1 199 ? 6.795 28.416 -28.935 1.00 49.81 199 TRP A O 1
ATOM 1565 N N . GLU A 1 200 ? 6.553 29.040 -26.807 1.00 50.97 200 GLU A N 1
ATOM 1566 C CA . GLU A 1 200 ? 7.945 29.488 -26.611 1.00 50.97 200 GLU A CA 1
ATOM 1567 C C . GLU A 1 200 ? 8.894 28.302 -26.357 1.00 50.97 200 GLU A C 1
ATOM 1569 O O . GLU A 1 200 ? 10.095 28.397 -26.601 1.00 50.97 200 GLU A O 1
ATOM 1574 N N . LYS A 1 201 ? 8.356 27.150 -25.923 1.00 52.44 201 LYS A N 1
ATOM 1575 C CA . LYS A 1 201 ? 9.122 25.904 -25.740 1.00 52.44 201 LYS A CA 1
ATOM 1576 C C . LYS A 1 201 ? 9.754 25.388 -27.033 1.00 52.44 201 LYS A C 1
ATOM 1578 O O . LYS A 1 201 ? 10.818 24.789 -26.967 1.00 52.44 201 LYS A O 1
ATOM 1583 N N . LEU A 1 202 ? 9.121 25.649 -28.179 1.00 50.31 202 LEU A N 1
ATOM 1584 C CA . LEU A 1 202 ? 9.509 25.105 -29.486 1.00 50.31 202 LEU A CA 1
ATOM 1585 C C . LEU A 1 202 ? 10.850 25.629 -30.018 1.00 50.31 202 LEU A C 1
ATOM 1587 O O . LEU A 1 202 ? 11.434 25.003 -30.900 1.00 50.31 202 LEU A O 1
ATOM 1591 N N . HIS A 1 203 ? 11.349 26.744 -29.475 1.00 48.94 203 HIS A N 1
ATOM 1592 C CA . HIS A 1 203 ? 12.565 27.411 -29.957 1.00 48.94 203 HIS A CA 1
ATOM 1593 C C . HIS A 1 203 ? 13.560 27.782 -28.848 1.00 48.94 203 HIS A C 1
ATOM 1595 O O . HIS A 1 203 ? 14.578 28.415 -29.124 1.00 48.94 203 HIS A O 1
ATOM 1601 N N . ALA A 1 204 ? 13.282 27.423 -27.593 1.00 56.22 204 ALA A N 1
ATOM 1602 C CA . ALA A 1 204 ? 14.152 27.770 -26.480 1.00 56.22 204 ALA A CA 1
ATOM 1603 C C . ALA A 1 204 ? 15.366 26.831 -26.419 1.00 56.22 204 ALA A C 1
ATOM 1605 O O . ALA A 1 204 ? 15.224 25.614 -26.305 1.00 56.22 204 ALA A O 1
ATOM 1606 N N . ILE A 1 205 ? 16.565 27.418 -26.461 1.00 58.22 205 ILE A N 1
ATOM 1607 C CA . ILE A 1 205 ? 17.810 26.718 -26.140 1.00 58.22 205 ILE A CA 1
ATOM 1608 C C . ILE A 1 205 ? 17.761 26.378 -24.641 1.00 58.22 205 ILE A C 1
ATOM 1610 O O . ILE A 1 205 ? 17.491 27.274 -23.835 1.00 58.22 205 ILE A O 1
ATOM 1614 N N . PRO A 1 206 ? 17.988 25.117 -24.244 1.00 62.28 206 PRO A N 1
ATOM 1615 C CA . PRO A 1 206 ? 17.956 24.725 -22.841 1.00 62.28 206 PRO A CA 1
ATOM 1616 C C . PRO A 1 206 ? 18.997 25.509 -22.032 1.00 62.28 206 PRO A C 1
ATOM 1618 O O . PRO A 1 206 ? 20.141 25.660 -22.462 1.00 62.28 206 PRO A O 1
ATOM 1621 N N . ALA A 1 207 ? 18.604 26.010 -20.857 1.00 64.69 207 ALA A N 1
ATOM 1622 C CA . ALA A 1 207 ? 19.460 26.854 -20.019 1.00 64.69 207 ALA A CA 1
ATOM 1623 C C . ALA A 1 207 ? 20.651 26.072 -19.448 1.00 64.69 207 ALA A C 1
ATOM 1625 O O . ALA A 1 207 ? 21.730 26.626 -19.237 1.00 64.69 207 ALA A O 1
ATOM 1626 N N . SER A 1 208 ? 20.459 24.773 -19.209 1.00 71.44 208 SER A N 1
ATOM 1627 C CA . SER A 1 208 ? 21.540 23.849 -18.887 1.00 71.44 208 SER A CA 1
ATOM 1628 C C . SER A 1 208 ? 21.198 22.416 -19.297 1.00 71.44 208 SER A C 1
ATOM 1630 O O . SER A 1 208 ? 20.028 22.035 -19.397 1.00 71.44 208 SER A O 1
ATOM 1632 N N . VAL A 1 209 ? 22.240 21.615 -19.526 1.00 70.62 209 VAL A N 1
ATOM 1633 C CA . VAL A 1 209 ? 22.142 20.164 -19.705 1.00 70.62 209 VAL A CA 1
ATOM 1634 C C . VAL A 1 209 ? 22.747 19.508 -18.474 1.00 70.62 209 VAL A C 1
ATOM 1636 O O . VAL A 1 209 ? 23.938 19.665 -18.200 1.00 70.62 209 VAL A O 1
ATOM 1639 N N . CYS A 1 210 ? 21.942 18.769 -17.719 1.00 75.88 210 CYS A N 1
ATOM 1640 C CA . CYS A 1 210 ? 22.442 17.944 -16.630 1.00 75.88 210 CYS A CA 1
ATOM 1641 C C . CYS A 1 210 ? 22.764 16.550 -17.159 1.00 75.88 210 CYS A C 1
ATOM 1643 O O . CYS A 1 210 ? 21.917 15.896 -17.761 1.00 75.88 210 CYS A O 1
ATOM 1645 N N . ARG A 1 211 ? 23.977 16.080 -16.878 1.00 81.31 211 ARG A N 1
ATOM 1646 C CA . ARG A 1 211 ? 24.413 14.713 -17.154 1.00 81.31 211 ARG A CA 1
ATOM 1647 C C . ARG A 1 211 ? 24.306 13.880 -15.881 1.00 81.31 211 ARG A C 1
ATOM 1649 O O . ARG A 1 211 ? 24.781 14.303 -14.827 1.00 81.31 211 ARG A O 1
ATOM 1656 N N . LYS A 1 212 ? 23.718 12.692 -15.980 1.00 83.44 212 LYS A N 1
ATOM 1657 C CA . LYS A 1 212 ? 23.692 11.694 -14.910 1.00 83.44 212 LYS A CA 1
ATOM 1658 C C . LYS A 1 212 ? 24.221 10.376 -15.441 1.00 83.44 212 LYS A C 1
ATOM 1660 O O . LYS A 1 212 ? 23.634 9.779 -16.338 1.00 83.44 212 LYS A O 1
ATOM 1665 N N . ASP A 1 213 ? 25.326 9.923 -14.874 1.00 86.25 213 ASP A N 1
ATOM 1666 C CA . ASP A 1 213 ? 25.901 8.623 -15.189 1.00 86.25 213 ASP A CA 1
ATOM 1667 C C . ASP A 1 213 ? 25.297 7.549 -14.278 1.00 86.25 213 ASP A C 1
ATOM 1669 O O . ASP A 1 213 ? 25.156 7.723 -13.066 1.00 86.25 213 ASP A O 1
ATOM 1673 N N . TYR A 1 214 ? 24.958 6.415 -14.871 1.00 86.44 214 TYR A N 1
ATOM 1674 C CA . TYR A 1 214 ? 24.409 5.255 -14.197 1.00 86.44 214 TYR A CA 1
ATOM 1675 C C . TYR A 1 214 ? 25.263 4.053 -14.554 1.00 86.44 214 TYR A C 1
ATOM 1677 O O . TYR A 1 214 ? 25.379 3.692 -15.719 1.00 86.44 214 TYR A O 1
ATOM 1685 N N . SER A 1 215 ? 25.841 3.396 -13.559 1.00 89.81 215 SER A N 1
ATOM 1686 C CA . SER A 1 215 ? 26.586 2.161 -13.768 1.00 89.81 215 SER A CA 1
ATOM 1687 C C . SER A 1 215 ? 25.750 0.945 -13.386 1.00 89.81 215 SER A C 1
ATOM 1689 O O . SER A 1 215 ? 24.899 1.000 -12.487 1.00 89.81 215 SER A O 1
ATOM 1691 N N . ASN A 1 216 ? 26.010 -0.167 -14.077 1.00 90.50 216 ASN A N 1
ATOM 1692 C CA . ASN A 1 216 ? 25.560 -1.502 -13.682 1.00 90.50 216 ASN A CA 1
ATOM 1693 C C . ASN A 1 216 ? 24.033 -1.636 -13.476 1.00 90.50 216 ASN A C 1
ATOM 1695 O O . ASN A 1 216 ? 23.564 -2.362 -12.593 1.00 90.50 216 ASN A O 1
ATOM 1699 N N . GLN A 1 217 ? 23.240 -0.927 -14.278 1.00 91.06 217 GLN A N 1
ATOM 1700 C CA . GLN A 1 217 ? 21.782 -0.929 -14.201 1.00 91.06 217 GLN A CA 1
ATOM 1701 C C . GLN A 1 217 ? 21.193 -2.124 -14.935 1.00 91.06 217 GLN A C 1
ATOM 1703 O O . GLN A 1 217 ? 21.691 -2.523 -15.982 1.00 91.06 217 GLN A O 1
ATOM 1708 N N . LEU A 1 218 ? 20.096 -2.676 -14.428 1.00 92.50 218 LEU A N 1
ATOM 1709 C CA . LEU A 1 218 ? 19.351 -3.703 -15.140 1.00 92.50 218 LEU A CA 1
ATOM 1710 C C . LEU A 1 218 ? 18.520 -3.053 -16.250 1.00 92.50 218 LEU A C 1
ATOM 1712 O O . LEU A 1 218 ? 17.676 -2.198 -15.974 1.00 92.50 218 LEU A O 1
ATOM 1716 N N . LEU A 1 219 ? 18.733 -3.489 -17.486 1.00 93.50 219 LEU A N 1
ATOM 1717 C CA . LEU A 1 219 ? 17.891 -3.143 -18.619 1.00 93.50 219 LEU A CA 1
ATOM 1718 C C . LEU A 1 219 ? 16.849 -4.241 -18.822 1.00 93.50 219 LEU A C 1
ATOM 1720 O O . LEU A 1 219 ? 17.187 -5.418 -18.998 1.00 93.50 219 LEU A O 1
ATOM 1724 N N . VAL A 1 220 ? 15.578 -3.852 -18.792 1.00 94.00 220 VAL A N 1
ATOM 1725 C CA . VAL A 1 220 ? 14.451 -4.771 -18.954 1.00 94.00 220 VAL A CA 1
ATOM 1726 C C . VAL A 1 220 ? 13.481 -4.261 -20.004 1.00 94.00 220 VAL A C 1
ATOM 1728 O O . VAL A 1 220 ? 13.277 -3.057 -20.132 1.00 94.00 220 VAL A O 1
ATOM 1731 N N . LEU A 1 221 ? 12.839 -5.180 -20.713 1.00 91.88 221 LEU A N 1
ATOM 1732 C CA . LEU A 1 221 ? 11.715 -4.894 -21.595 1.00 91.88 221 LEU A CA 1
ATOM 1733 C C . LEU A 1 221 ? 10.420 -5.293 -20.876 1.00 91.88 221 LEU A C 1
ATOM 1735 O O . LEU A 1 221 ? 10.246 -6.461 -20.515 1.00 91.88 221 LEU A O 1
ATOM 1739 N N . GLN A 1 222 ? 9.521 -4.335 -20.634 1.00 91.25 222 GLN A N 1
ATOM 1740 C CA . GLN A 1 222 ? 8.223 -4.627 -20.020 1.00 91.25 222 GLN A CA 1
ATOM 1741 C C . GLN A 1 222 ? 7.284 -5.278 -21.043 1.00 91.25 222 GLN A C 1
ATOM 1743 O O . GLN A 1 222 ? 6.967 -4.674 -22.065 1.00 91.25 222 GLN A O 1
ATOM 1748 N N . LEU A 1 223 ? 6.794 -6.478 -20.729 1.00 89.75 223 LEU A N 1
ATOM 1749 C CA . LEU A 1 223 ? 5.882 -7.235 -21.588 1.00 89.75 223 LEU A CA 1
ATOM 1750 C C . LEU A 1 223 ? 4.426 -6.978 -21.185 1.00 89.75 223 LEU A C 1
ATOM 1752 O O . LEU A 1 223 ? 4.092 -6.926 -19.996 1.00 89.75 223 LEU A O 1
ATOM 1756 N N . GLN A 1 224 ? 3.543 -6.840 -22.170 1.00 84.44 224 GLN A N 1
ATOM 1757 C CA . GLN A 1 224 ? 2.103 -6.706 -21.958 1.00 84.44 224 GLN A CA 1
ATOM 1758 C C . GLN A 1 224 ? 1.464 -8.078 -21.698 1.00 84.44 224 GLN A C 1
ATOM 1760 O O . GLN A 1 224 ? 1.959 -9.119 -22.131 1.00 84.44 224 GLN A O 1
ATOM 1765 N N . GLN A 1 225 ? 0.318 -8.105 -21.009 1.00 72.31 225 GLN A N 1
ATOM 1766 C CA . GLN A 1 225 ? -0.397 -9.362 -20.726 1.00 72.31 225 GLN A CA 1
ATOM 1767 C C . GLN A 1 225 ? -0.849 -10.105 -21.995 1.00 72.31 225 GLN A C 1
ATOM 1769 O O . GLN A 1 225 ? -0.990 -11.329 -21.972 1.00 72.31 225 GLN A O 1
ATOM 1774 N N . SER A 1 226 ? -1.061 -9.377 -23.096 1.00 67.88 226 SER A N 1
ATOM 1775 C CA . SER A 1 226 ? -1.416 -9.932 -24.404 1.00 67.88 226 SER A CA 1
ATOM 1776 C C . SER A 1 226 ? -0.218 -10.483 -25.185 1.00 67.88 226 SER A C 1
ATOM 1778 O O . SER A 1 226 ? -0.419 -11.109 -26.224 1.00 67.88 226 SER A O 1
ATOM 1780 N N . ASP A 1 227 ? 1.013 -10.322 -24.690 1.00 64.56 227 ASP A N 1
ATOM 1781 C CA . ASP A 1 227 ? 2.239 -10.819 -25.328 1.00 64.56 227 ASP A CA 1
ATOM 1782 C C . ASP A 1 227 ? 2.462 -12.299 -24.983 1.00 64.56 227 ASP A C 1
ATOM 1784 O O . ASP A 1 227 ? 3.465 -12.713 -24.390 1.00 64.56 227 ASP A O 1
ATOM 1788 N N . LYS A 1 228 ? 1.463 -13.120 -25.314 1.00 59.41 228 LYS A N 1
ATOM 1789 C CA . LYS A 1 228 ? 1.560 -14.575 -25.249 1.00 59.41 228 LYS A CA 1
ATOM 1790 C C . LYS A 1 228 ? 2.159 -15.071 -26.561 1.00 59.41 228 LYS A C 1
ATOM 1792 O O . LYS A 1 228 ? 1.431 -15.395 -27.488 1.00 59.41 228 LYS A O 1
ATOM 1797 N N . GLY A 1 229 ? 3.485 -15.095 -26.640 1.00 62.69 229 GLY A N 1
ATOM 1798 C CA . GLY A 1 229 ? 4.187 -15.757 -27.738 1.00 62.69 229 GLY A CA 1
ATOM 1799 C C . GLY A 1 229 ? 5.562 -15.170 -28.027 1.00 62.69 229 GLY A C 1
ATOM 1800 O O . GLY A 1 229 ? 5.716 -13.955 -28.154 1.00 62.69 229 GLY A O 1
ATOM 1801 N N . LEU A 1 230 ? 6.543 -16.061 -28.189 1.00 63.50 230 LEU A N 1
ATOM 1802 C CA . LEU A 1 230 ? 7.895 -15.756 -28.670 1.00 63.50 230 LEU A CA 1
ATOM 1803 C C . LEU A 1 230 ? 7.891 -14.973 -29.996 1.00 63.50 230 LEU A C 1
ATOM 1805 O O . LEU A 1 230 ? 8.764 -14.143 -30.221 1.00 63.50 230 LEU A O 1
ATOM 1809 N N . GLU A 1 231 ? 6.885 -15.171 -30.850 1.00 69.38 231 GLU A N 1
ATOM 1810 C CA . GLU A 1 231 ? 6.783 -14.500 -32.153 1.00 69.38 231 GLU A CA 1
ATOM 1811 C C . GLU A 1 231 ? 6.673 -12.973 -32.040 1.00 69.38 231 GLU A C 1
ATOM 1813 O O . GLU A 1 231 ? 7.332 -12.245 -32.783 1.00 69.38 231 GLU A O 1
ATOM 1818 N N . ARG A 1 232 ? 5.900 -12.463 -31.071 1.00 73.44 232 ARG A N 1
ATOM 1819 C CA . ARG A 1 232 ? 5.779 -11.013 -30.858 1.00 73.44 232 ARG A CA 1
ATOM 1820 C C . ARG A 1 232 ? 7.046 -10.428 -30.243 1.00 73.44 232 ARG A C 1
ATOM 1822 O O . ARG A 1 232 ? 7.417 -9.314 -30.593 1.00 73.44 232 ARG A O 1
ATOM 1829 N N . LEU A 1 233 ? 7.724 -11.184 -29.376 1.00 76.94 233 LEU A N 1
ATOM 1830 C CA . LEU A 1 233 ? 9.034 -10.799 -28.847 1.00 76.94 233 LEU A CA 1
ATOM 1831 C C . LEU A 1 233 ? 10.052 -10.661 -29.975 1.00 76.94 233 LEU A C 1
ATOM 1833 O O . LEU A 1 233 ? 10.719 -9.638 -30.042 1.00 76.94 233 LEU A O 1
ATOM 1837 N N . ASN A 1 234 ? 10.104 -11.615 -30.904 1.00 76.00 234 ASN A N 1
ATOM 1838 C CA . ASN A 1 234 ? 10.985 -11.520 -32.067 1.00 76.00 234 ASN A CA 1
ATOM 1839 C C . ASN A 1 234 ? 10.691 -10.266 -32.901 1.00 76.00 234 ASN A C 1
ATOM 1841 O O . ASN A 1 234 ? 11.626 -9.599 -33.323 1.00 76.00 234 ASN A O 1
ATOM 1845 N N . GLY A 1 235 ? 9.418 -9.891 -33.067 1.00 75.12 235 GLY A N 1
ATOM 1846 C CA . GLY A 1 235 ? 9.044 -8.635 -33.726 1.00 75.12 235 GLY A CA 1
ATOM 1847 C C . GLY A 1 235 ? 9.463 -7.371 -32.961 1.00 75.12 235 GLY A C 1
ATOM 1848 O O . GLY A 1 235 ? 9.847 -6.390 -33.586 1.00 75.12 235 GLY A O 1
ATOM 1849 N N . ILE A 1 236 ? 9.419 -7.386 -31.623 1.00 74.44 236 ILE A N 1
ATOM 1850 C CA . ILE A 1 236 ? 9.883 -6.264 -30.782 1.00 74.44 236 ILE A CA 1
ATOM 1851 C C . ILE A 1 236 ? 11.413 -6.148 -30.808 1.00 74.44 236 ILE A C 1
ATOM 1853 O O . ILE A 1 236 ? 11.950 -5.045 -30.795 1.00 74.44 236 ILE A O 1
ATOM 1857 N N . LEU A 1 237 ? 12.113 -7.283 -30.830 1.00 77.31 237 LEU A N 1
ATOM 1858 C CA . LEU A 1 237 ? 13.574 -7.344 -30.903 1.00 77.31 237 LEU A CA 1
ATOM 1859 C C . LEU A 1 237 ? 14.092 -7.075 -32.330 1.00 77.31 237 LEU A C 1
ATOM 1861 O O . LEU A 1 237 ? 15.279 -6.806 -32.513 1.00 77.31 237 LEU A O 1
ATOM 1865 N N . ASP A 1 238 ? 13.215 -7.118 -33.338 1.00 76.94 238 ASP A N 1
ATOM 1866 C CA . ASP A 1 238 ? 13.517 -6.771 -34.724 1.00 76.94 238 ASP A CA 1
ATOM 1867 C C . ASP A 1 238 ? 13.339 -5.262 -34.987 1.00 76.94 238 ASP A C 1
ATOM 1869 O O . ASP A 1 238 ? 12.402 -4.805 -35.649 1.00 76.94 238 ASP A O 1
ATOM 1873 N N . PHE A 1 239 ? 14.275 -4.472 -34.449 1.00 68.25 239 PHE A N 1
ATOM 1874 C CA . PHE A 1 239 ? 14.275 -3.004 -34.497 1.00 68.25 239 PHE A CA 1
ATOM 1875 C C . PHE A 1 239 ? 14.279 -2.386 -35.906 1.00 68.25 239 PHE A C 1
ATOM 1877 O O . PHE A 1 239 ? 14.002 -1.199 -36.033 1.00 68.25 239 PHE A O 1
ATOM 1884 N N . GLU A 1 240 ? 14.575 -3.148 -36.965 1.00 66.12 240 GLU A N 1
ATOM 1885 C CA . GLU A 1 240 ? 14.576 -2.616 -38.339 1.00 66.12 240 GLU A CA 1
ATOM 1886 C C . GLU A 1 240 ? 13.162 -2.331 -38.854 1.00 66.12 240 GLU A C 1
ATOM 1888 O O . GLU A 1 240 ? 12.945 -1.413 -39.642 1.00 66.12 240 GLU A O 1
ATOM 1893 N N . LYS A 1 241 ? 12.179 -3.107 -38.388 1.00 62.94 241 LYS A N 1
ATOM 1894 C CA . LYS A 1 241 ? 10.765 -2.954 -38.773 1.00 62.94 241 LYS A CA 1
ATOM 1895 C C . LYS A 1 241 ? 9.980 -2.126 -37.766 1.00 62.94 241 LYS A C 1
ATOM 1897 O O . LYS A 1 241 ? 8.897 -1.616 -38.058 1.00 62.94 241 LYS A O 1
ATOM 1902 N N . SER A 1 242 ? 10.514 -2.030 -36.558 1.00 55.72 242 SER A N 1
ATOM 1903 C CA . SER A 1 242 ? 9.862 -1.465 -35.395 1.00 55.72 242 SER A CA 1
ATOM 1904 C C . SER A 1 242 ? 10.243 0.020 -35.302 1.00 55.72 242 SER A C 1
ATOM 1906 O O . SER A 1 242 ? 11.378 0.353 -34.972 1.00 55.72 242 SER A O 1
ATOM 1908 N N . LYS A 1 243 ? 9.310 0.932 -35.608 1.00 58.19 243 LYS A N 1
ATOM 1909 C CA . LYS A 1 243 ? 9.501 2.379 -35.374 1.00 58.19 243 LYS A CA 1
ATOM 1910 C C . LYS A 1 243 ? 9.934 2.646 -33.918 1.00 58.19 243 LYS A C 1
ATOM 1912 O O . LYS A 1 243 ? 9.654 1.833 -33.035 1.00 58.19 243 LYS A O 1
ATOM 1917 N N . SER A 1 244 ? 10.507 3.825 -33.659 1.00 60.12 244 SER A N 1
ATOM 1918 C CA . SER A 1 244 ? 10.963 4.348 -32.348 1.00 60.12 244 SER A CA 1
ATOM 1919 C C . SER A 1 244 ? 10.020 4.126 -31.147 1.00 60.12 244 SER A C 1
ATOM 1921 O O . SER A 1 244 ? 10.457 4.164 -29.998 1.00 60.12 244 SER A O 1
ATOM 1923 N N . PHE A 1 245 ? 8.744 3.814 -31.391 1.00 65.50 245 PHE A N 1
ATOM 1924 C CA . PHE A 1 245 ? 7.731 3.446 -30.403 1.00 65.50 245 PHE A CA 1
ATOM 1925 C C . PHE A 1 245 ? 8.190 2.394 -29.376 1.00 65.50 245 PHE A C 1
ATOM 1927 O O . PHE A 1 245 ? 7.831 2.492 -28.199 1.00 65.50 245 PHE A O 1
ATOM 1934 N N . TYR A 1 246 ? 9.002 1.408 -29.775 1.00 68.38 246 TYR A N 1
ATOM 1935 C CA . TYR A 1 246 ? 9.369 0.312 -28.871 1.00 68.38 246 TYR A CA 1
ATOM 1936 C C . TYR A 1 246 ? 10.384 0.688 -27.790 1.00 68.38 246 TYR A C 1
ATOM 1938 O O . TYR A 1 246 ? 10.432 0.022 -26.754 1.00 68.38 246 TYR A O 1
ATOM 1946 N N . LEU A 1 247 ? 11.123 1.789 -27.968 1.00 72.75 247 LEU A N 1
ATOM 1947 C CA . LEU A 1 247 ? 12.047 2.295 -26.950 1.00 72.75 247 LEU A CA 1
ATOM 1948 C C . LEU A 1 247 ? 11.318 2.620 -25.636 1.00 72.75 247 LEU A C 1
ATOM 1950 O O . LEU A 1 247 ? 11.873 2.415 -24.562 1.00 72.75 247 LEU A O 1
ATOM 1954 N N . SER A 1 248 ? 10.038 3.004 -25.705 1.00 77.31 248 SER A N 1
ATOM 1955 C CA . SER A 1 248 ? 9.216 3.312 -24.525 1.00 77.31 248 SER A CA 1
ATOM 1956 C C . SER A 1 248 ? 8.945 2.114 -23.599 1.00 77.31 248 SER A C 1
ATOM 1958 O O . SER A 1 248 ? 8.578 2.304 -22.436 1.00 77.31 248 SER A O 1
ATOM 1960 N N . TYR A 1 249 ? 9.130 0.879 -24.080 1.00 81.75 249 TYR A N 1
ATOM 1961 C CA . TYR A 1 249 ? 8.953 -0.330 -23.268 1.00 81.75 249 TYR A CA 1
ATOM 1962 C C . TYR A 1 249 ? 10.221 -0.750 -22.524 1.00 81.75 249 TYR A C 1
ATOM 1964 O O . TYR A 1 249 ? 10.135 -1.561 -21.592 1.00 81.75 249 TYR A O 1
ATOM 1972 N N . PHE A 1 250 ? 11.383 -0.218 -22.910 1.00 86.06 250 PHE A N 1
ATOM 1973 C CA . PHE A 1 250 ? 12.624 -0.471 -22.197 1.00 86.06 250 PHE A CA 1
ATOM 1974 C C . PHE A 1 250 ? 12.657 0.366 -20.925 1.00 86.06 250 PHE A C 1
ATOM 1976 O O . PHE A 1 250 ? 12.355 1.558 -20.912 1.00 86.06 250 PHE A O 1
ATOM 1983 N N . LYS A 1 251 ? 13.005 -0.283 -19.818 1.00 89.56 251 LYS A N 1
ATOM 1984 C CA . LYS A 1 251 ? 13.134 0.358 -18.516 1.00 89.56 251 LYS A CA 1
ATOM 1985 C C . LYS A 1 251 ? 14.476 0.022 -17.911 1.00 89.56 251 LYS A C 1
ATOM 1987 O O . LYS A 1 251 ? 14.900 -1.133 -17.881 1.00 89.56 251 LYS A O 1
ATOM 1992 N N . ARG A 1 252 ? 15.092 1.049 -17.347 1.00 90.31 252 ARG A N 1
ATOM 1993 C CA . ARG A 1 252 ? 16.273 0.932 -16.507 1.00 90.31 252 ARG A CA 1
ATOM 1994 C C . ARG A 1 252 ? 15.849 0.772 -15.055 1.00 90.31 252 ARG A C 1
ATOM 1996 O O . ARG A 1 252 ? 15.019 1.538 -14.563 1.00 90.31 252 ARG A O 1
ATOM 2003 N N . GLN A 1 253 ? 16.408 -0.212 -14.361 1.00 88.31 253 GLN A N 1
ATOM 2004 C CA . GLN A 1 253 ? 16.130 -0.444 -12.947 1.00 88.31 253 GLN A CA 1
ATOM 2005 C C . GLN A 1 253 ? 17.400 -0.797 -12.172 1.00 88.31 253 GLN A C 1
ATOM 2007 O O . GLN A 1 253 ? 18.213 -1.599 -12.618 1.00 88.31 253 GLN A O 1
ATOM 2012 N N . ASN A 1 254 ? 17.525 -0.270 -10.952 1.00 84.44 254 ASN A N 1
ATOM 2013 C CA . ASN A 1 254 ? 18.591 -0.671 -10.027 1.00 84.44 254 ASN A CA 1
ATOM 2014 C C . ASN A 1 254 ? 18.448 -2.144 -9.618 1.00 84.44 254 ASN A C 1
ATOM 2016 O O . ASN A 1 254 ? 19.413 -2.903 -9.553 1.00 84.44 254 ASN A O 1
ATOM 2020 N N . THR A 1 255 ? 17.214 -2.539 -9.307 1.00 84.94 255 THR A N 1
ATOM 2021 C CA . THR A 1 255 ? 16.854 -3.896 -8.902 1.00 84.94 255 THR A CA 1
ATOM 2022 C C . THR A 1 255 ? 15.468 -4.216 -9.431 1.00 84.94 255 THR A C 1
ATOM 2024 O O . THR A 1 255 ? 14.620 -3.330 -9.526 1.00 84.94 255 THR A O 1
ATOM 2027 N N . LEU A 1 256 ? 15.226 -5.490 -9.723 1.00 83.44 256 LEU A N 1
ATOM 2028 C CA . LEU A 1 256 ? 13.912 -5.985 -10.094 1.00 83.44 256 LEU A CA 1
ATOM 2029 C C . LEU A 1 256 ? 13.494 -7.037 -9.063 1.00 83.44 256 LEU A C 1
ATOM 2031 O O . LEU A 1 256 ? 14.149 -8.062 -8.891 1.00 83.44 256 LEU A O 1
ATOM 2035 N N . SER A 1 257 ? 12.412 -6.766 -8.333 1.00 84.69 257 SER A N 1
ATOM 2036 C CA . SER A 1 257 ? 11.846 -7.733 -7.386 1.00 84.69 257 SER A CA 1
ATOM 2037 C C . SER A 1 257 ? 10.915 -8.693 -8.124 1.00 84.69 257 SER A C 1
ATOM 2039 O O . SER A 1 257 ? 9.715 -8.432 -8.216 1.00 84.69 257 SER A O 1
ATOM 2041 N N . VAL A 1 258 ? 11.464 -9.794 -8.636 1.00 84.44 258 VAL A N 1
ATOM 2042 C CA . VAL A 1 258 ? 10.680 -10.866 -9.272 1.00 84.44 258 VAL A CA 1
ATOM 2043 C C . VAL A 1 258 ? 10.554 -12.090 -8.385 1.00 84.44 258 VAL A C 1
ATOM 2045 O O . VAL A 1 258 ? 11.382 -12.325 -7.505 1.00 84.44 258 VAL A O 1
ATOM 2048 N N . VAL A 1 259 ? 9.489 -12.846 -8.617 1.00 85.62 259 VAL A N 1
ATOM 2049 C CA . VAL A 1 259 ? 9.122 -14.021 -7.818 1.00 85.62 259 VAL A CA 1
ATOM 2050 C C . VAL A 1 259 ? 9.166 -15.317 -8.612 1.00 85.62 259 VAL A C 1
ATOM 2052 O O . VAL A 1 259 ? 9.218 -16.384 -8.017 1.00 85.62 259 VAL A O 1
ATOM 2055 N N . GLU A 1 260 ? 9.178 -15.233 -9.940 1.00 88.69 260 GLU A N 1
ATOM 2056 C CA . GLU A 1 260 ? 9.102 -16.398 -10.814 1.00 88.69 260 GLU A CA 1
ATOM 2057 C C . GLU A 1 260 ? 9.863 -16.127 -12.116 1.00 88.69 260 GLU A C 1
ATOM 2059 O O . GLU A 1 260 ? 9.763 -15.030 -12.674 1.00 88.69 260 GLU A O 1
ATOM 2064 N N . CYS A 1 261 ? 10.634 -17.117 -12.572 1.00 91.50 261 CYS A N 1
ATOM 2065 C CA . CYS A 1 261 ? 11.165 -17.190 -13.932 1.00 91.50 261 CYS A CA 1
ATOM 2066 C C . CYS A 1 261 ? 10.182 -18.037 -14.739 1.00 91.50 261 CYS A C 1
ATOM 2068 O O . CYS A 1 261 ? 10.006 -19.213 -14.428 1.00 91.50 261 CYS A O 1
ATOM 2070 N N . GLU A 1 262 ? 9.501 -17.433 -15.705 1.00 90.31 262 GLU A N 1
ATOM 2071 C CA . GLU A 1 262 ? 8.491 -18.125 -16.505 1.00 90.31 262 GLU A CA 1
ATOM 2072 C C . GLU A 1 262 ? 9.104 -18.874 -17.684 1.00 90.31 262 GLU A C 1
ATOM 2074 O O . GLU A 1 262 ? 8.628 -19.947 -18.039 1.00 90.31 262 GLU A O 1
ATOM 2079 N N . ASP A 1 263 ? 10.111 -18.273 -18.320 1.00 90.94 263 ASP A N 1
ATOM 2080 C CA . ASP A 1 263 ? 10.692 -18.765 -19.567 1.00 90.94 263 ASP A CA 1
ATOM 2081 C C . ASP A 1 263 ? 12.080 -18.147 -19.801 1.00 90.94 263 ASP A C 1
ATOM 2083 O O . ASP A 1 263 ? 12.466 -17.181 -19.133 1.00 90.94 263 ASP A O 1
ATOM 2087 N N . ILE A 1 264 ? 12.830 -18.684 -20.762 1.00 91.19 264 ILE A N 1
ATOM 2088 C CA . ILE A 1 264 ? 14.136 -18.174 -21.183 1.00 91.19 264 ILE A CA 1
ATOM 2089 C C . ILE A 1 264 ? 14.163 -18.086 -22.707 1.00 91.19 264 ILE A C 1
ATOM 2091 O O . ILE A 1 264 ? 13.962 -19.071 -23.412 1.00 91.19 264 ILE A O 1
ATOM 2095 N N . VAL A 1 265 ? 14.478 -16.899 -23.213 1.00 90.44 265 VAL A N 1
ATOM 2096 C CA . VAL A 1 265 ? 14.603 -16.618 -24.642 1.00 90.44 265 VAL A CA 1
ATOM 2097 C C . VAL A 1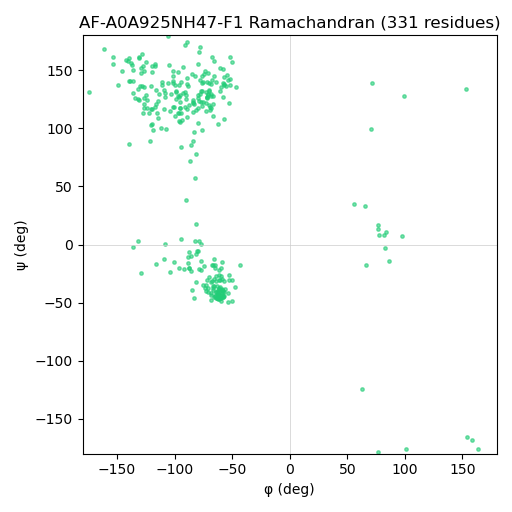 265 ? 16.059 -16.348 -24.982 1.00 90.44 265 VAL A C 1
ATOM 2099 O O . VAL A 1 265 ? 16.754 -15.619 -24.274 1.00 90.44 265 VAL A O 1
ATOM 2102 N N . GLN A 1 266 ? 16.527 -16.909 -26.094 1.00 89.94 266 GLN A N 1
ATOM 2103 C CA . GLN A 1 266 ? 17.843 -16.580 -26.620 1.00 89.94 266 GLN A CA 1
ATOM 2104 C C . GLN A 1 266 ? 17.816 -15.170 -27.217 1.00 89.94 266 GLN A C 1
ATOM 2106 O O . GLN A 1 266 ? 17.120 -14.910 -28.197 1.00 89.94 266 GLN A O 1
ATOM 2111 N N . LEU A 1 267 ? 18.572 -14.254 -26.614 1.00 90.56 267 LEU A N 1
ATOM 2112 C CA . LEU A 1 267 ? 18.711 -12.898 -27.133 1.00 90.56 267 LEU A CA 1
ATOM 2113 C C . LEU A 1 267 ? 19.694 -12.877 -28.314 1.00 90.56 267 LEU A C 1
ATOM 2115 O O . LEU A 1 267 ? 20.725 -13.555 -28.246 1.00 90.56 267 LEU A O 1
ATOM 2119 N N . PRO A 1 268 ? 19.427 -12.083 -29.367 1.00 89.25 268 PRO A N 1
ATOM 2120 C CA . PRO A 1 268 ? 20.416 -11.811 -30.404 1.00 89.25 268 PRO A CA 1
ATOM 2121 C C . PRO A 1 268 ? 21.691 -11.208 -29.801 1.00 89.25 268 PRO A C 1
ATOM 2123 O O . PRO A 1 268 ? 21.621 -10.341 -28.926 1.00 89.25 268 PRO A O 1
ATOM 2126 N N . ILE A 1 269 ? 22.862 -11.656 -30.260 1.00 88.62 269 ILE A N 1
ATOM 2127 C CA . ILE A 1 269 ? 24.158 -11.197 -29.726 1.00 88.62 269 ILE A CA 1
ATOM 2128 C C . ILE A 1 269 ? 24.397 -9.699 -29.978 1.00 88.62 269 ILE A C 1
ATOM 2130 O O . ILE A 1 269 ? 25.079 -9.023 -29.212 1.00 88.62 269 ILE A O 1
ATOM 2134 N N . ASP A 1 270 ? 23.784 -9.177 -31.034 1.00 88.12 270 ASP A N 1
ATOM 2135 C CA . ASP A 1 270 ? 23.840 -7.798 -31.503 1.00 88.12 270 ASP A CA 1
ATOM 2136 C C . ASP A 1 270 ? 22.684 -6.931 -30.974 1.00 88.12 270 ASP A C 1
ATOM 2138 O O . ASP A 1 270 ? 22.578 -5.758 -31.331 1.00 88.12 270 ASP A O 1
ATOM 2142 N N . LEU A 1 271 ? 21.832 -7.460 -30.087 1.00 86.94 271 LEU A N 1
ATOM 2143 C CA . LEU A 1 271 ? 20.648 -6.757 -29.591 1.00 86.94 271 LEU A CA 1
ATOM 2144 C C . LEU A 1 271 ? 20.983 -5.414 -28.925 1.00 86.94 271 LEU A C 1
ATOM 2146 O O . LEU A 1 271 ? 20.312 -4.416 -29.176 1.00 86.94 271 LEU A O 1
ATOM 2150 N N . LEU A 1 272 ? 22.009 -5.382 -28.070 1.00 85.12 272 LEU A N 1
ATOM 2151 C CA . LEU A 1 272 ? 22.431 -4.157 -27.383 1.00 85.12 272 LEU A CA 1
ATOM 2152 C C . LEU A 1 272 ? 23.033 -3.123 -28.351 1.00 85.12 272 LEU A C 1
ATOM 2154 O O . LEU A 1 272 ? 22.599 -1.971 -28.288 1.00 85.12 272 LEU A O 1
ATOM 2158 N N . PRO A 1 273 ? 23.966 -3.487 -29.259 1.00 87.00 273 PRO A N 1
ATOM 2159 C CA . PRO A 1 273 ? 24.383 -2.604 -30.348 1.00 87.00 273 PRO A CA 1
ATOM 2160 C C . PRO A 1 273 ? 23.209 -2.018 -31.140 1.00 87.00 273 PRO A C 1
ATOM 2162 O O . PRO A 1 273 ? 23.134 -0.800 -31.296 1.00 87.00 273 PRO A O 1
ATOM 2165 N N . ARG A 1 274 ? 22.246 -2.855 -31.554 1.00 84.94 274 ARG A N 1
ATOM 2166 C CA . ARG A 1 274 ? 21.055 -2.414 -32.299 1.00 84.94 274 ARG A CA 1
ATOM 2167 C C . ARG A 1 274 ? 20.194 -1.445 -31.495 1.00 84.94 274 ARG A C 1
ATOM 2169 O O . ARG A 1 274 ? 19.749 -0.434 -32.031 1.00 84.94 274 ARG A O 1
ATOM 2176 N N . LEU A 1 275 ? 19.982 -1.724 -30.207 1.00 83.88 275 LEU A N 1
ATOM 2177 C CA . LEU A 1 275 ? 19.228 -0.843 -29.316 1.00 83.88 275 LEU A CA 1
ATOM 2178 C C . LEU A 1 275 ? 19.930 0.510 -29.139 1.00 83.88 275 LEU A C 1
ATOM 2180 O O . LEU A 1 275 ? 19.272 1.548 -29.167 1.00 83.88 275 LEU A O 1
ATOM 2184 N N . ARG A 1 276 ? 21.261 0.509 -29.004 1.00 82.88 276 ARG A N 1
ATOM 2185 C CA . ARG A 1 276 ? 22.067 1.734 -28.928 1.00 82.88 276 ARG A CA 1
ATOM 2186 C C . ARG A 1 276 ? 21.946 2.554 -30.211 1.00 82.88 276 ARG A C 1
ATOM 2188 O O . ARG A 1 276 ? 21.714 3.755 -30.137 1.00 82.88 276 ARG A O 1
ATOM 2195 N N . GLU A 1 277 ? 22.069 1.923 -31.374 1.00 84.06 277 GLU A N 1
ATOM 2196 C CA . GLU A 1 277 ? 21.922 2.599 -32.666 1.00 84.06 277 GLU A CA 1
ATOM 2197 C C . GLU A 1 277 ? 20.501 3.151 -32.863 1.00 84.06 277 GLU A C 1
ATOM 2199 O O . GLU A 1 277 ? 20.325 4.274 -33.330 1.00 84.06 277 GLU A O 1
ATOM 2204 N N . ALA A 1 278 ? 19.471 2.394 -32.473 1.00 81.50 278 ALA A N 1
ATOM 2205 C CA . ALA A 1 278 ? 18.083 2.854 -32.501 1.00 81.50 278 ALA A CA 1
ATOM 2206 C C . ALA A 1 278 ? 17.857 4.064 -31.579 1.00 81.50 278 ALA A C 1
ATOM 2208 O O . ALA A 1 278 ? 17.194 5.017 -31.981 1.00 81.50 278 ALA A O 1
ATOM 2209 N N . ALA A 1 279 ? 18.441 4.059 -30.377 1.00 77.38 279 ALA A N 1
ATOM 2210 C CA . ALA A 1 279 ? 18.386 5.198 -29.465 1.00 77.38 279 ALA A CA 1
ATOM 2211 C C . ALA A 1 279 ? 19.095 6.430 -30.052 1.00 77.38 279 ALA A C 1
ATOM 2213 O O . ALA A 1 279 ? 18.519 7.513 -30.058 1.00 77.38 279 ALA A O 1
ATOM 2214 N N . LEU A 1 280 ? 20.301 6.266 -30.613 1.00 78.50 280 LEU A N 1
ATOM 2215 C CA . LEU A 1 280 ? 21.040 7.349 -31.277 1.00 78.50 280 LEU A CA 1
ATOM 2216 C C . LEU A 1 280 ? 20.272 7.937 -32.466 1.00 78.50 280 LEU A C 1
ATOM 2218 O O . LEU A 1 280 ? 20.208 9.157 -32.600 1.00 78.50 280 LEU A O 1
ATOM 2222 N N . ARG A 1 281 ? 19.637 7.092 -33.286 1.00 79.31 281 ARG A N 1
ATOM 2223 C CA . ARG A 1 281 ? 18.764 7.545 -34.379 1.00 79.31 281 ARG A CA 1
ATOM 2224 C C . ARG A 1 281 ? 17.555 8.319 -33.865 1.00 79.31 281 ARG A C 1
ATOM 2226 O O . ARG A 1 281 ? 17.299 9.406 -34.362 1.00 79.31 281 ARG A O 1
ATOM 2233 N N . ALA A 1 282 ? 16.866 7.822 -32.837 1.00 73.31 282 ALA A N 1
ATOM 2234 C CA . ALA A 1 282 ? 15.731 8.529 -32.241 1.00 73.31 282 ALA A CA 1
ATOM 2235 C C . ALA A 1 282 ? 16.136 9.906 -31.676 1.00 73.31 282 ALA A C 1
ATOM 2237 O O . ALA A 1 282 ? 15.387 10.871 -31.799 1.00 73.31 282 ALA A O 1
ATOM 2238 N N . ILE A 1 283 ? 17.336 10.016 -31.098 1.00 69.38 283 ILE A N 1
ATOM 2239 C CA . ILE A 1 283 ? 17.903 11.292 -30.639 1.00 69.38 283 ILE A CA 1
ATOM 2240 C C . ILE A 1 283 ? 18.171 12.230 -31.823 1.00 69.38 283 ILE A C 1
ATOM 2242 O O . ILE A 1 283 ? 17.822 13.408 -31.753 1.00 69.38 283 ILE A O 1
ATOM 2246 N N . ALA A 1 284 ? 18.765 11.719 -32.905 1.00 71.75 284 ALA A N 1
ATOM 2247 C CA . ALA A 1 284 ? 19.025 12.497 -34.113 1.00 71.75 284 ALA A CA 1
ATOM 2248 C C . ALA A 1 284 ? 17.716 13.006 -34.749 1.00 71.75 284 ALA A C 1
ATOM 2250 O O . ALA A 1 284 ? 17.598 14.201 -35.011 1.00 71.75 284 ALA A O 1
ATOM 2251 N N . GLU A 1 285 ? 16.698 12.149 -34.873 1.00 70.38 285 GLU A N 1
ATOM 2252 C CA . GLU A 1 285 ? 15.365 12.513 -35.378 1.00 70.38 285 GLU A CA 1
ATOM 2253 C C . GLU A 1 285 ? 14.701 13.611 -34.527 1.00 70.38 285 GLU A C 1
ATOM 2255 O O . GLU A 1 285 ? 14.168 14.581 -35.068 1.00 70.38 285 GLU A O 1
ATOM 2260 N N . LEU A 1 286 ? 14.780 13.515 -33.192 1.00 63.28 286 LEU A N 1
ATOM 2261 C CA . LEU A 1 286 ? 14.296 14.566 -32.284 1.00 63.28 286 LEU A CA 1
ATOM 2262 C C . LEU A 1 286 ? 15.083 15.878 -32.436 1.00 63.28 286 LEU A C 1
ATOM 2264 O O . LEU A 1 286 ? 14.527 16.959 -32.252 1.00 63.28 286 LEU A O 1
ATOM 2268 N N . SER A 1 287 ? 16.369 15.801 -32.785 1.00 62.22 287 SER A N 1
ATOM 2269 C CA . SER A 1 287 ? 17.217 16.980 -32.999 1.00 62.22 287 SER A CA 1
ATOM 2270 C C . SER A 1 287 ? 16.968 17.687 -34.338 1.00 62.22 287 SER A C 1
ATOM 2272 O O . SER A 1 287 ? 17.267 18.878 -34.453 1.00 62.22 287 SER A O 1
ATOM 2274 N N . GLU A 1 288 ? 16.407 16.976 -35.322 1.00 62.84 288 GLU A N 1
ATOM 2275 C CA . GLU A 1 288 ? 16.021 17.499 -36.641 1.00 62.84 288 GLU A CA 1
ATOM 2276 C C . GLU A 1 288 ? 14.557 17.982 -36.674 1.00 62.84 288 GLU A C 1
ATOM 2278 O O . GLU A 1 288 ? 14.198 18.829 -37.495 1.00 62.84 288 GLU A O 1
ATOM 2283 N N . GLY A 1 289 ? 13.711 17.507 -35.750 1.00 52.47 289 GLY A N 1
ATOM 2284 C CA . GLY A 1 289 ? 12.282 17.811 -35.707 1.00 52.47 289 GLY A CA 1
ATOM 2285 C C . GLY A 1 289 ? 11.727 18.061 -34.301 1.00 52.47 289 GLY A C 1
ATOM 2286 O O . GLY A 1 289 ? 11.108 17.180 -33.725 1.00 52.47 289 GLY A O 1
ATOM 2287 N N . HIS A 1 290 ? 11.811 19.312 -33.831 1.00 42.81 290 HIS A N 1
ATOM 2288 C CA . HIS A 1 290 ? 11.069 19.881 -32.685 1.00 42.81 290 HIS A CA 1
ATOM 2289 C C . HIS A 1 290 ? 11.461 19.402 -31.266 1.00 42.81 290 HIS A C 1
ATOM 2291 O O . HIS A 1 290 ? 11.662 18.229 -30.977 1.00 42.81 290 HIS A O 1
ATOM 2297 N N . SER A 1 291 ? 11.491 20.369 -30.338 1.00 43.94 291 SER A N 1
ATOM 2298 C CA . SER A 1 291 ? 11.848 20.233 -28.919 1.00 43.94 291 SER A CA 1
ATOM 2299 C C . SER A 1 291 ? 10.981 19.207 -28.164 1.00 43.94 291 SER A C 1
ATOM 2301 O O . SER A 1 291 ? 9.820 19.475 -27.835 1.00 43.94 291 SER A O 1
ATOM 2303 N N . GLY A 1 292 ? 11.569 18.061 -27.833 1.00 43.84 292 GLY A N 1
ATOM 2304 C CA . GLY A 1 292 ? 11.043 17.068 -26.897 1.00 43.84 292 GLY A CA 1
ATOM 2305 C C . GLY A 1 292 ? 12.087 16.708 -25.838 1.00 43.84 292 GLY A C 1
ATOM 2306 O O . GLY A 1 292 ? 13.267 17.011 -25.986 1.00 43.84 292 GLY A O 1
ATOM 2307 N N . GLU A 1 293 ? 11.650 16.088 -24.745 1.00 39.91 293 GLU A N 1
ATOM 2308 C CA . GLU A 1 293 ? 12.521 15.589 -23.675 1.00 39.91 293 GLU A CA 1
ATOM 2309 C C . GLU A 1 293 ? 13.379 14.429 -24.220 1.00 39.91 293 GLU A C 1
ATOM 2311 O O . GLU A 1 293 ? 12.850 13.371 -24.558 1.00 39.91 293 GLU A O 1
ATOM 2316 N N . ILE A 1 294 ? 14.693 14.637 -24.371 1.00 42.00 294 ILE A N 1
ATOM 2317 C CA . ILE A 1 294 ? 15.602 13.618 -24.918 1.00 42.00 294 ILE A CA 1
ATOM 2318 C C . ILE A 1 294 ? 16.236 12.850 -23.761 1.00 42.00 294 ILE A C 1
ATOM 2320 O O . ILE A 1 294 ? 17.153 13.345 -23.115 1.00 42.00 294 ILE A O 1
ATOM 2324 N N . VAL A 1 295 ? 15.787 11.618 -23.528 1.00 40.59 295 VAL A N 1
ATOM 2325 C CA . VAL A 1 295 ? 16.531 10.656 -22.707 1.00 40.59 295 VAL A CA 1
ATOM 2326 C C . VAL A 1 295 ? 17.576 10.014 -23.613 1.00 40.59 295 VAL A C 1
ATOM 2328 O O . VAL A 1 295 ? 17.281 9.104 -24.383 1.00 40.59 295 VAL A O 1
ATOM 2331 N N . VAL A 1 296 ? 18.800 10.532 -23.570 1.00 41.38 296 VAL A N 1
ATOM 2332 C CA . VAL A 1 296 ? 19.943 9.866 -24.200 1.00 41.38 296 VAL A CA 1
ATOM 2333 C C . VAL A 1 296 ? 20.341 8.699 -23.297 1.00 41.38 296 VAL A C 1
ATOM 2335 O O . VAL A 1 296 ? 20.431 8.891 -22.093 1.00 41.38 296 VAL A O 1
ATOM 2338 N N . ASP A 1 297 ? 20.543 7.502 -23.849 1.00 40.25 297 ASP A N 1
ATOM 2339 C CA . ASP A 1 297 ? 21.039 6.335 -23.110 1.00 40.25 297 ASP A CA 1
ATOM 2340 C C . ASP A 1 297 ? 22.366 5.866 -23.738 1.00 40.25 297 ASP A C 1
ATOM 2342 O O . ASP A 1 297 ? 22.389 5.241 -24.802 1.00 40.25 297 ASP A O 1
ATOM 2346 N N . ARG A 1 298 ? 23.508 6.153 -23.100 1.00 35.75 298 ARG A N 1
ATOM 2347 C CA . ARG A 1 298 ? 24.815 5.596 -23.513 1.00 35.75 298 ARG A CA 1
ATOM 2348 C C . ARG A 1 298 ? 25.013 4.173 -22.979 1.00 35.75 298 ARG A C 1
ATOM 2350 O O . ARG A 1 298 ? 25.760 3.990 -22.033 1.00 35.75 298 ARG A O 1
ATOM 2357 N N . ILE A 1 299 ? 24.403 3.161 -23.592 1.00 39.88 299 ILE A N 1
ATOM 2358 C CA . ILE A 1 299 ? 24.559 1.748 -23.190 1.00 39.88 299 ILE A CA 1
ATOM 2359 C C . ILE A 1 299 ? 26.027 1.275 -23.349 1.00 39.88 299 ILE A C 1
ATOM 2361 O O . ILE A 1 299 ? 26.475 0.985 -24.458 1.00 39.88 299 ILE A O 1
ATOM 2365 N N . CYS A 1 300 ? 26.770 1.169 -22.244 1.00 33.88 300 CYS A N 1
ATOM 2366 C CA . CYS A 1 300 ? 28.126 0.615 -22.148 1.00 33.88 300 CYS A CA 1
ATOM 2367 C C . CYS A 1 300 ? 28.120 -0.715 -21.370 1.00 33.88 300 CYS A C 1
ATOM 2369 O O . CYS A 1 300 ? 27.425 -0.859 -20.363 1.00 33.88 300 CYS A O 1
ATOM 2371 N N . TYR A 1 301 ? 28.902 -1.689 -21.839 1.00 35.50 301 TYR A N 1
ATOM 2372 C CA . TYR A 1 301 ? 28.995 -3.041 -21.278 1.00 35.50 301 TYR A CA 1
ATOM 2373 C C . TYR A 1 301 ? 30.071 -3.139 -20.183 1.00 35.50 301 TYR A C 1
ATOM 2375 O O . TYR A 1 301 ? 31.144 -2.558 -20.324 1.00 35.50 301 TYR A O 1
ATOM 2383 N N . GLU A 1 302 ? 29.816 -3.935 -19.141 1.00 32.28 302 GLU A N 1
ATOM 2384 C CA . GLU A 1 302 ? 30.871 -4.559 -18.333 1.00 32.28 302 GLU A CA 1
ATOM 2385 C C . GLU A 1 302 ? 30.889 -6.060 -18.663 1.00 32.28 302 GLU A C 1
ATOM 2387 O O . GLU A 1 302 ? 30.060 -6.833 -18.174 1.00 32.28 302 GLU A O 1
ATOM 2392 N N . SER A 1 303 ? 31.810 -6.488 -19.533 1.00 33.78 303 SER A N 1
ATOM 2393 C CA . SER A 1 303 ? 32.067 -7.912 -19.775 1.00 33.78 303 SER A CA 1
ATOM 2394 C C . SER A 1 303 ? 32.715 -8.532 -18.553 1.00 33.78 303 SER A C 1
ATOM 2396 O O . SER A 1 303 ? 33.876 -8.271 -18.259 1.00 33.78 303 SER A O 1
ATOM 2398 N N . GLY A 1 304 ? 32.015 -9.472 -17.928 1.00 27.41 304 GLY A N 1
ATOM 2399 C CA . GLY A 1 304 ? 32.636 -10.544 -17.146 1.00 27.41 304 GLY A CA 1
ATOM 2400 C C . GLY A 1 304 ? 33.147 -11.706 -18.010 1.00 27.41 304 GLY A C 1
ATOM 2401 O O . GLY A 1 304 ? 33.351 -12.797 -17.488 1.00 27.41 304 GLY A O 1
ATOM 2402 N N . LEU A 1 305 ? 33.318 -11.515 -19.322 1.00 24.50 305 LEU A N 1
ATOM 2403 C CA . LEU A 1 305 ? 33.864 -12.513 -20.241 1.00 24.50 305 LEU A CA 1
ATOM 2404 C C . LEU A 1 305 ? 35.119 -11.950 -20.900 1.00 24.50 305 LEU A C 1
ATOM 2406 O O . LEU A 1 305 ? 35.064 -11.095 -21.782 1.00 24.50 305 LEU A O 1
ATOM 2410 N N . ALA A 1 306 ? 36.256 -12.420 -20.399 1.00 27.39 306 ALA A N 1
ATOM 2411 C CA . ALA A 1 306 ? 37.555 -12.220 -21.003 1.00 27.39 306 ALA A CA 1
ATOM 2412 C C . ALA A 1 306 ? 37.646 -12.974 -22.342 1.00 27.39 306 ALA A C 1
ATOM 2414 O O . ALA A 1 306 ? 37.232 -14.130 -22.433 1.00 27.39 306 ALA A O 1
ATOM 2415 N N . ASN A 1 307 ? 38.310 -12.317 -23.296 1.00 25.52 307 ASN A N 1
ATOM 2416 C CA . ASN A 1 307 ? 38.918 -12.816 -24.534 1.00 25.52 307 ASN A CA 1
ATOM 2417 C C . ASN A 1 307 ? 38.146 -12.661 -25.858 1.00 25.52 307 ASN A C 1
ATOM 2419 O O . ASN A 1 307 ? 37.046 -13.167 -26.036 1.00 25.52 307 ASN A O 1
ATOM 2423 N N . LEU A 1 308 ? 38.895 -12.067 -26.805 1.00 26.17 308 LEU A N 1
ATOM 2424 C CA . LEU A 1 308 ? 38.779 -12.084 -28.269 1.00 26.17 308 LEU A CA 1
ATOM 2425 C C . LEU A 1 308 ? 37.598 -11.322 -28.884 1.00 26.17 308 LEU A C 1
ATOM 2427 O O . LEU A 1 308 ? 36.507 -11.855 -28.990 1.00 26.17 308 LEU A O 1
ATOM 2431 N N . VAL A 1 309 ? 37.865 -10.104 -29.373 1.00 22.77 309 VAL A N 1
ATOM 2432 C CA . VAL A 1 309 ? 37.822 -9.710 -30.802 1.00 22.77 309 VAL A CA 1
ATOM 2433 C C . VAL A 1 309 ? 38.342 -8.265 -30.907 1.00 22.77 309 VAL A C 1
ATOM 2435 O O . VAL A 1 309 ? 37.956 -7.397 -30.130 1.00 22.77 309 VAL A O 1
ATOM 2438 N N . ALA A 1 310 ? 39.268 -8.024 -31.839 1.00 23.98 310 ALA A N 1
ATOM 2439 C CA . ALA A 1 310 ? 39.754 -6.692 -32.189 1.00 23.98 310 ALA A CA 1
ATOM 2440 C C . ALA A 1 310 ? 38.653 -5.902 -32.917 1.00 23.98 310 ALA A C 1
ATOM 2442 O O . ALA A 1 310 ? 38.037 -6.423 -33.845 1.00 23.98 310 ALA A O 1
ATOM 2443 N N . TYR A 1 311 ? 38.415 -4.656 -32.507 1.00 28.11 311 TYR A N 1
ATOM 2444 C CA . TYR A 1 311 ? 37.518 -3.741 -33.216 1.00 28.11 311 TYR A CA 1
ATOM 2445 C C . TYR A 1 311 ? 38.185 -3.272 -34.522 1.00 28.11 311 TYR A C 1
ATOM 2447 O O . TYR A 1 311 ? 39.344 -2.854 -34.466 1.00 28.11 311 TYR A O 1
ATOM 2455 N N . PRO A 1 312 ? 37.509 -3.318 -35.686 1.00 29.78 312 PRO A N 1
ATOM 2456 C CA . PRO A 1 312 ? 37.970 -2.596 -36.864 1.00 29.78 312 PRO A CA 1
ATOM 2457 C C . PRO A 1 312 ? 37.696 -1.092 -36.696 1.00 29.78 312 PRO A C 1
ATOM 2459 O O . PRO A 1 312 ? 36.720 -0.699 -36.058 1.00 29.78 312 PRO A O 1
ATOM 2462 N N . GLU A 1 313 ? 38.581 -0.268 -37.254 1.00 30.66 313 GLU A N 1
ATOM 2463 C CA . GLU A 1 313 ? 38.473 1.195 -37.283 1.00 30.66 313 GLU A CA 1
ATOM 2464 C C . GLU A 1 313 ? 37.157 1.656 -37.943 1.00 30.66 313 GLU A C 1
ATOM 2466 O O . GLU A 1 313 ? 36.716 1.085 -38.944 1.00 30.66 313 GLU A O 1
ATOM 2471 N N . GLU A 1 314 ? 36.514 2.677 -37.363 1.00 35.19 314 GLU A N 1
ATOM 2472 C CA . GLU A 1 314 ? 35.227 3.221 -37.819 1.00 35.19 314 GLU A CA 1
ATOM 2473 C C . GLU A 1 314 ? 35.340 3.993 -39.153 1.00 35.19 314 GLU A C 1
ATOM 2475 O O . GLU A 1 314 ? 36.343 4.670 -39.397 1.00 35.19 314 GLU A O 1
ATOM 2480 N N . PRO A 1 315 ? 34.297 3.965 -40.009 1.00 31.75 315 PRO A N 1
ATOM 2481 C CA . PRO A 1 315 ? 34.237 4.785 -41.213 1.00 31.75 315 PRO A CA 1
ATOM 2482 C C . PRO A 1 315 ? 33.892 6.245 -40.881 1.00 31.75 315 PRO A C 1
ATOM 2484 O O . PRO A 1 315 ? 33.007 6.535 -40.076 1.00 31.75 315 PRO A O 1
ATOM 2487 N N . SER A 1 316 ? 34.559 7.182 -41.555 1.00 28.61 316 SER A N 1
ATOM 2488 C CA . SER A 1 316 ? 34.272 8.613 -41.472 1.00 28.61 316 SER A CA 1
ATOM 2489 C C . SER A 1 316 ? 32.971 8.963 -42.205 1.00 28.61 316 SER A C 1
ATOM 2491 O O . SER A 1 316 ? 32.839 8.748 -43.408 1.00 28.61 316 SER A O 1
ATOM 2493 N N . VAL A 1 317 ? 32.012 9.553 -41.488 1.00 32.16 317 VAL A N 1
ATOM 2494 C CA . VAL A 1 317 ? 30.789 10.127 -42.071 1.00 32.16 317 VAL A CA 1
ATOM 2495 C C . VAL A 1 317 ? 30.781 11.629 -41.797 1.00 32.16 317 VAL A C 1
ATOM 2497 O O . VAL A 1 317 ? 30.789 12.055 -40.644 1.00 32.16 317 VAL A O 1
ATOM 2500 N N . SER A 1 318 ? 30.791 12.436 -42.860 1.00 33.31 318 SER A N 1
ATOM 2501 C CA . SER A 1 318 ? 30.654 13.894 -42.803 1.00 33.31 318 SER A CA 1
ATOM 2502 C C . SER A 1 318 ? 29.217 14.300 -43.142 1.00 33.31 318 SER A C 1
ATOM 2504 O O . SER A 1 318 ? 28.808 14.193 -44.299 1.00 33.31 318 SER A O 1
ATOM 2506 N N . ALA A 1 319 ? 28.472 14.788 -42.153 1.00 35.72 319 ALA A N 1
ATOM 2507 C CA . ALA A 1 319 ? 27.215 15.512 -42.334 1.00 35.72 319 ALA A CA 1
ATOM 2508 C C . ALA A 1 319 ? 27.175 16.681 -41.335 1.00 35.72 319 ALA A C 1
ATOM 2510 O O . ALA A 1 319 ? 27.665 16.547 -40.215 1.00 35.72 319 ALA A O 1
ATOM 2511 N N . GLU A 1 320 ? 26.659 17.836 -41.757 1.00 36.00 320 GLU A N 1
ATOM 2512 C CA . GLU A 1 320 ? 26.493 19.019 -40.903 1.00 36.00 320 GLU A CA 1
ATOM 2513 C C . GLU A 1 320 ? 25.437 18.726 -39.826 1.00 36.00 320 GLU A C 1
ATOM 2515 O O . GLU A 1 320 ? 24.306 18.357 -40.137 1.00 36.00 320 GLU A O 1
ATOM 2520 N N . PHE A 1 321 ? 25.824 18.831 -38.554 1.00 41.47 321 PHE A N 1
ATOM 2521 C CA . PHE A 1 321 ? 25.024 18.387 -37.413 1.00 41.47 321 PHE A CA 1
ATOM 2522 C C . PHE A 1 321 ? 24.220 19.536 -36.772 1.00 41.47 321 PHE A C 1
ATOM 2524 O O . PHE A 1 321 ? 24.664 20.679 -36.727 1.00 41.47 321 PHE A O 1
ATOM 2531 N N . SER A 1 322 ? 23.041 19.216 -36.222 1.00 53.72 322 SER A N 1
ATOM 2532 C CA . SER A 1 322 ? 22.212 20.120 -35.401 1.00 53.72 322 SER A CA 1
ATOM 2533 C C . SER A 1 322 ? 23.009 20.699 -34.206 1.00 53.72 322 SER A C 1
ATOM 2535 O O . SER A 1 322 ? 23.809 19.963 -33.620 1.00 53.72 322 SER A O 1
ATOM 2537 N N . PRO A 1 323 ? 22.771 21.953 -33.750 1.00 54.25 323 PRO A N 1
ATOM 2538 C CA . PRO A 1 323 ? 23.452 22.555 -32.585 1.00 54.25 323 PRO A CA 1
ATOM 2539 C C . PRO A 1 323 ? 23.383 21.700 -31.311 1.00 54.25 323 PRO A C 1
ATOM 2541 O O . PRO A 1 323 ? 24.241 21.769 -30.433 1.00 54.25 323 PRO A O 1
ATOM 2544 N N . LEU A 1 324 ? 22.346 20.869 -31.211 1.00 51.34 324 LEU A N 1
ATOM 2545 C CA . LEU A 1 324 ? 22.125 19.949 -30.104 1.00 51.34 324 LEU A CA 1
ATOM 2546 C C . LEU A 1 324 ? 23.062 18.731 -30.182 1.00 51.34 324 LEU A C 1
ATOM 2548 O O . LEU A 1 324 ? 23.559 18.263 -29.159 1.00 51.34 324 LEU A O 1
ATOM 2552 N N . VAL A 1 325 ? 23.372 18.263 -31.392 1.00 54.47 325 VAL A N 1
ATOM 2553 C CA . VAL A 1 325 ? 24.376 17.221 -31.623 1.00 54.47 325 VAL A CA 1
ATOM 2554 C C . VAL A 1 325 ? 25.776 17.774 -31.378 1.00 54.47 325 VAL A C 1
ATOM 2556 O O . VAL A 1 325 ? 26.552 17.106 -30.703 1.00 54.47 325 VAL A O 1
ATOM 2559 N N . GLU A 1 326 ? 26.099 19.000 -31.803 1.00 57.94 326 GLU A N 1
ATOM 2560 C CA . GLU A 1 326 ? 27.381 19.642 -31.457 1.00 57.94 326 GLU A CA 1
ATOM 2561 C C . GLU A 1 326 ? 27.569 19.781 -29.938 1.00 57.94 326 GLU A C 1
ATOM 2563 O O . GLU A 1 326 ? 28.639 19.462 -29.418 1.00 57.94 326 GLU A O 1
ATOM 2568 N N . LEU A 1 327 ? 26.512 20.159 -29.207 1.00 56.53 327 LEU A N 1
ATOM 2569 C CA . LEU A 1 327 ? 26.521 20.252 -27.743 1.00 56.53 327 LEU A CA 1
ATOM 2570 C C . LEU A 1 327 ? 26.751 18.889 -27.065 1.00 56.53 327 LEU A C 1
ATOM 2572 O O . LEU A 1 327 ? 27.418 18.811 -26.032 1.00 56.53 327 LEU A O 1
ATOM 2576 N N . LEU A 1 328 ? 26.210 17.808 -27.636 1.00 53.47 328 LEU A N 1
ATOM 2577 C CA . LEU A 1 328 ? 26.342 16.450 -27.100 1.00 53.47 328 LEU A CA 1
ATOM 2578 C C . LEU A 1 328 ? 27.598 15.714 -27.597 1.00 53.47 328 LEU A C 1
ATOM 2580 O O . LEU A 1 328 ? 28.050 14.774 -26.942 1.00 53.47 328 LEU A O 1
ATOM 2584 N N . THR A 1 329 ? 28.203 16.145 -28.706 1.00 60.66 329 THR A N 1
ATOM 2585 C CA . THR A 1 329 ? 29.351 15.491 -29.364 1.00 60.66 329 THR A CA 1
ATOM 2586 C C . THR A 1 329 ? 30.541 15.237 -28.425 1.00 60.66 329 THR A C 1
ATOM 2588 O O . THR A 1 329 ? 31.088 14.131 -28.470 1.00 60.66 329 THR A O 1
ATOM 2591 N N . PRO A 1 330 ? 30.939 16.161 -27.523 1.00 55.66 330 PRO A N 1
ATOM 2592 C CA . PRO A 1 330 ? 32.006 15.902 -26.552 1.00 55.66 330 PRO A CA 1
ATOM 2593 C C . PRO A 1 330 ? 31.699 14.753 -25.581 1.00 55.66 330 PRO A C 1
ATOM 2595 O O . PRO A 1 330 ? 32.617 14.177 -25.005 1.00 55.66 330 PRO A O 1
ATOM 2598 N N . TYR A 1 331 ? 30.420 14.428 -25.390 1.00 47.22 331 TYR A N 1
ATOM 2599 C CA . TYR A 1 331 ? 29.956 13.412 -24.448 1.00 47.22 331 TYR A CA 1
ATOM 2600 C C . TYR A 1 331 ? 29.603 12.067 -25.112 1.00 47.22 331 TYR A C 1
ATOM 2602 O O . TYR A 1 331 ? 29.463 11.059 -24.410 1.00 47.22 331 TYR A O 1
ATOM 2610 N N . LEU A 1 332 ? 29.454 12.052 -26.444 1.00 47.66 332 LEU A N 1
ATOM 2611 C CA . LEU A 1 332 ? 29.130 10.865 -27.245 1.00 47.66 332 LEU A CA 1
ATOM 2612 C C . LEU A 1 332 ? 30.365 10.054 -27.681 1.00 47.66 332 LEU A C 1
ATOM 2614 O O . LEU A 1 332 ? 30.214 8.868 -27.977 1.00 47.66 332 LEU A O 1
ATOM 2618 N N . LYS A 1 333 ? 31.562 10.660 -27.674 1.00 48.84 333 LYS A N 1
ATOM 2619 C CA . LYS A 1 333 ? 32.856 9.963 -27.818 1.00 48.84 333 LYS A CA 1
ATOM 2620 C C . LYS A 1 333 ? 33.182 9.162 -26.550 1.00 48.84 333 LYS A C 1
ATOM 2622 O O . LYS A 1 333 ? 33.654 8.014 -26.652 1.00 48.84 333 LYS A O 1
#

pLDDT: mean 78.27, std 19.48, range [22.77, 97.88]

Secondary structure (DSSP, 8-state):
-EEEEPPPEEEEEEEEETTEEEEEEEEEEEEEEE-TT-HHHHHHHHHHTT--TTS-GGG--PPEEEE-----B--EEEEEEEETTTEEEEEEE-TT-EEEEEPHHHHHHHHHHT-EEGGGEESS-EEEEEETTEEEEEETTSHHHHHHHHHHHHHTSPPP--PPTTEEEEETTS-EEEEEEEEEEEEEEEE-SS---TTTGGGPPPSEEEEEEEEEEEEEEEEPTT--SHHHHHHHH-TTTS-GGGGGGEEEES---EEEEEEE----TTHHHHHHHHHHHHHHHHHHS----------B---------PPPPPPP---PPPHHHHHHHHHH-

Foldseek 3Di:
DKKFWADKDWDWQWDDDPVGTDTDTDIATAIQDDDPPDPPSVVVRQVVSPADPPDDPVPGPGTDMDDDDQDWFWKFFRDWDDDPPRDIWTWIAGPVRYIDTADPVQVVQQCVPPNADPPRTGGATWGWACDPNDIHIHGPPDPVNVVRVLLVVLVPQDWDPDDDQQWWFAASVRWIKHWHAWWKWKWKWFAQVDDDDPVVLFDRDGPDIDIDIGGGWTKIFTDDPPPPDPVVVVVLLPVVVDALVRLVRIDTHRDDGTRDGPDGGDHDPCSLVSSLVSLVVVQQVCLVDTDDTRTRIPTDDDDPDDDDDDDDDDDDDDDDGRPVCVVCVVVND

Sequence (333 aa):
MIYVLNVARTINVEWEDLEGIAVMNEVIFPCFPVDKASPESLETALGWAGYNKDLPQSSQNLPKQIERANDPFQIRIAGLEARGRGGRAYKVMTEEGYWFDLREDVLLDALILSGIEKGGKINGSFVWGKVGSQIKLVRVGSALHSALIEAGKRRTIAKVKHLSPGGIYRNVKGERFLVIGRVSTVEFTYDMGFTPKLWEKLHAIPASVCRKDYSNQLLVLQLQQSDKGLERLNGILDFEKSKSFYLSYFKRQNTLSVVECEDIVQLPIDLLPRLREAALRAIAELSEGHSGEIVVDRICYESGLANLVAYPEEPSVSAEFSPLVELLTPYLK

Solvent-accessible surface area (backbone atoms only — not comparable to full-atom values): 19698 Å² total; per-residue (Å²): 66,32,35,29,25,24,77,73,43,78,43,77,32,76,43,84,54,99,88,46,74,51,75,43,84,42,70,31,25,46,40,39,74,30,60,77,92,36,67,71,54,45,56,52,32,38,43,75,26,59,37,52,91,90,51,59,76,94,74,51,59,76,50,52,73,44,83,40,82,71,62,74,41,61,45,22,53,57,51,72,46,83,40,82,94,84,39,71,36,38,29,29,29,36,93,89,22,43,30,37,74,42,55,64,72,52,50,51,52,32,53,76,75,54,30,67,47,86,84,43,31,42,46,69,35,30,27,79,38,76,58,88,93,43,72,41,71,34,49,64,86,36,74,68,38,52,52,50,54,52,51,51,57,46,68,70,49,64,61,58,86,78,86,50,62,25,29,28,30,29,28,78,86,70,52,35,33,38,29,65,40,62,30,22,32,36,37,42,46,72,41,63,90,59,88,64,59,83,76,55,50,62,76,58,78,60,75,41,76,47,77,46,81,42,72,72,23,36,36,30,37,60,50,58,94,84,66,80,49,72,68,60,51,52,52,68,71,38,58,91,80,42,63,76,72,63,60,76,41,52,43,81,34,87,72,76,78,26,50,43,77,79,51,75,48,89,68,64,93,58,48,63,63,52,50,41,52,51,49,53,49,52,51,50,53,43,62,77,55,62,76,68,91,60,78,46,66,51,74,40,79,80,76,94,67,88,81,88,82,84,82,77,86,81,85,92,80,92,72,93,70,45,75,65,51,62,71,43,47,85,77,73,112

Radius of gyration: 29.5 Å; Cα contacts (8 Å, |Δi|>4): 531; chains: 1; bounding box: 78×48×76 Å